Protein AF-A0AAV1VTC0-F1 (afdb_monomer)

Foldseek 3Di:
DDDDDDDDDDPDDVVVVVVVVVVVVVVVVVVPPPDDDDDDDDPPVVVVVVVVVVVVVVVVVVVVVVVVVVVLVVVCVVPVVVSVVVVVVVVLVVVVVVVVVVDDPPVVVVVVVVSVVVVVCPDPPCVVVVVVVVVVVVVVVVVVVVVVVVVVVCVVVVVVLVVLVVVLVVLLVQLVVLLVVLLVVLVVLLVVVVVDPDDDDPPPDPPVPPPSNSVRLVSLLPCLVVLVVSLVSNLPDDQDDPRNDSQALSVLSSVLSVLSNVLSVLSVVSVVLSVVLVDDDPPCNVVSSVVSVVVNVVSVVVSVVSVVVSVVSVVVNCVRVVPDDPVNVVVVD

pLDDT: mean 71.1, std 17.37, range [34.03, 95.38]

Radius of gyration: 50.88 Å; Cα contacts (8 Å, |Δi|>4): 138; chains: 1; bounding box: 92×91×154 Å

Secondary structure (DSSP, 8-state):
------------SHHHHHHHHHHHHHHHHHTTS---------HHHHHHHHHHHHHHHHHHHHHHHHHHHHHHHHHHHH-HHHHHHHHHHHHHHHHHHHHHHS--HHHHHHHHHHHHHHHHHT-TTHHHHHHHHHHHHHHHHHHHHHHHHHHHHHHHHHHHHHHHHHHHHHHHHHHHHHHHHHHHHHHHHHHHHHH--------S---TTS-HHHHHHHHHHHTHHHHHHHHHHHTTPPS-TT--SS--THHHHHHHHHHHHHHHHHHHHHHHHHHHHTS--TTSHHHHHHHHHHHHHHHHHHHHHHHHHHHHHHHHHHHHHTPPPGGGGTTT-

Solvent-accessible surface area (backbone atoms only — not comparable to full-atom values): 19318 Å² total; per-residue (Å²): 133,91,89,82,85,90,78,90,80,76,95,79,60,74,74,54,64,58,51,52,72,44,54,60,62,51,62,70,52,65,82,69,79,83,81,89,78,90,82,90,80,67,81,68,63,57,53,54,56,50,51,48,54,48,48,53,50,49,52,53,49,51,53,52,49,50,52,49,50,51,53,49,52,56,49,33,71,76,43,46,69,59,48,53,48,53,51,49,53,51,50,53,52,50,51,54,54,52,53,68,67,63,81,51,79,81,58,52,74,54,49,57,57,57,50,48,53,52,52,60,64,66,36,86,78,52,45,67,58,48,52,58,50,48,55,49,52,52,48,52,50,53,51,50,52,49,53,50,53,52,51,54,48,52,56,60,48,47,61,57,50,62,47,47,58,52,48,52,51,52,50,54,55,51,28,52,52,18,32,49,56,19,42,52,50,42,52,54,49,46,53,52,61,74,72,50,98,69,88,77,95,75,79,89,74,89,64,76,82,74,44,69,50,52,50,17,24,46,51,39,62,66,38,58,68,59,53,53,53,47,41,64,55,58,70,72,56,76,67,48,87,91,50,80,48,90,77,67,50,60,70,36,55,54,49,29,48,51,36,45,32,63,37,24,55,41,46,53,50,47,47,50,51,52,63,55,70,71,57,88,60,98,82,51,51,73,68,47,51,55,48,46,51,53,50,50,52,48,47,49,55,52,35,53,58,41,46,55,56,26,51,50,38,43,48,58,32,37,62,67,60,62,62,79,58,74,69,74,58,59,78,76,110

Nearest PDB structures (foldseek):
  8hiw-assembly1_A  TM=4.711E-01  e=8.555E-14  Arabidopsis thaliana
  7jh6-assembly4_D  TM=4.388E-01  e=8.577E-01  synthetic construct

Organism: Lupinus luteus (NCBI:txid3873)

Structure (mmCIF, N/CA/C/O backbone):
data_AF-A0AAV1VTC0-F1
#
_entry.id   AF-A0AAV1VTC0-F1
#
loop_
_atom_site.group_PDB
_atom_site.id
_atom_site.type_symbol
_atom_site.label_atom_id
_atom_site.label_alt_id
_atom_site.label_comp_id
_atom_site.label_asym_id
_atom_site.label_entity_id
_atom_site.label_seq_id
_atom_site.pdbx_PDB_ins_code
_atom_site.Cartn_x
_atom_site.Cartn_y
_atom_site.Cartn_z
_atom_site.occupancy
_atom_site.B_iso_or_equiv
_atom_site.auth_seq_id
_atom_site.auth_comp_id
_atom_site.auth_asym_id
_atom_site.auth_atom_id
_atom_site.pdbx_PDB_model_num
ATOM 1 N N . MET A 1 1 ? -28.439 -4.426 109.810 1.00 39.16 1 MET A N 1
ATOM 2 C CA . MET A 1 1 ? -28.186 -3.051 109.304 1.00 39.16 1 MET A CA 1
ATOM 3 C C . MET A 1 1 ? -29.029 -2.893 108.032 1.00 39.16 1 MET A C 1
ATOM 5 O O . MET A 1 1 ? -29.136 -3.880 107.325 1.00 39.16 1 MET A O 1
ATOM 9 N N . ALA A 1 2 ? -29.854 -1.853 107.814 1.00 35.41 2 ALA A N 1
ATOM 10 C CA . ALA A 1 2 ? -29.544 -0.409 107.683 1.00 35.41 2 ALA A CA 1
ATOM 11 C C . ALA A 1 2 ? -28.631 -0.141 106.463 1.00 35.41 2 ALA A C 1
ATOM 13 O O . ALA A 1 2 ? -27.639 -0.848 106.349 1.00 35.41 2 ALA A O 1
ATOM 14 N N . LYS A 1 3 ? -28.839 0.827 105.544 1.00 37.34 3 LYS A N 1
ATOM 15 C CA . LYS A 1 3 ? -29.747 2.008 105.355 1.00 37.34 3 LYS A CA 1
ATOM 16 C C . LYS A 1 3 ? -29.692 2.393 103.834 1.00 37.34 3 LYS A C 1
ATOM 18 O O . LYS A 1 3 ? -28.791 1.887 103.179 1.00 37.34 3 LYS A O 1
ATOM 23 N N . ARG A 1 4 ? -30.484 3.257 103.159 1.00 34.03 4 ARG A N 1
ATOM 24 C CA . ARG A 1 4 ? -31.669 4.144 103.377 1.00 34.03 4 ARG A CA 1
ATOM 25 C C . ARG A 1 4 ? -32.255 4.432 101.952 1.00 34.03 4 ARG A C 1
ATOM 27 O O . ARG A 1 4 ? -31.468 4.823 101.106 1.00 34.03 4 ARG A O 1
ATOM 34 N N . VAL A 1 5 ? -33.475 4.005 101.574 1.00 36.88 5 VAL A N 1
ATOM 35 C CA . VAL A 1 5 ? -34.779 4.745 101.550 1.00 36.88 5 VAL A CA 1
ATOM 36 C C . VAL A 1 5 ? -34.898 5.904 100.521 1.00 36.88 5 VAL A C 1
ATOM 38 O O . VAL A 1 5 ? -34.005 6.737 100.458 1.00 36.88 5 VAL A O 1
ATOM 41 N N . GLU A 1 6 ? -36.068 5.987 99.846 1.00 37.34 6 GLU A N 1
ATOM 42 C CA . GLU A 1 6 ? -36.628 7.130 99.061 1.00 37.34 6 GLU A CA 1
ATOM 43 C C . GLU A 1 6 ? -35.961 7.512 97.708 1.00 37.34 6 GLU A C 1
ATOM 45 O O . GLU A 1 6 ? -34.823 7.145 97.450 1.00 37.34 6 GLU A O 1
ATOM 50 N N . SER A 1 7 ? -36.620 8.193 96.745 1.00 34.12 7 SER A N 1
ATOM 51 C CA . SER A 1 7 ? -37.979 8.795 96.683 1.00 34.12 7 SER A CA 1
ATOM 52 C C . SER A 1 7 ? -38.612 8.694 95.273 1.00 34.12 7 SER A C 1
ATOM 54 O O . SER A 1 7 ? -37.910 8.716 94.2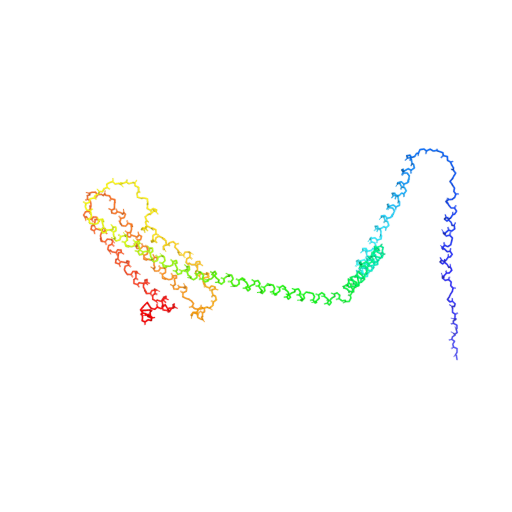62 1.00 34.12 7 SER A O 1
ATOM 56 N N . PHE A 1 8 ? -39.950 8.664 95.185 1.00 42.44 8 PHE A N 1
ATOM 57 C CA . PHE A 1 8 ? -40.723 8.654 93.930 1.00 42.44 8 PHE A CA 1
ATOM 58 C C . PHE A 1 8 ? -40.979 10.094 93.411 1.00 42.44 8 PHE A C 1
ATOM 60 O O . PHE A 1 8 ? -42.022 10.708 93.652 1.00 42.44 8 PHE A O 1
ATOM 67 N N . GLY A 1 9 ? -39.985 10.668 92.726 1.00 35.28 9 GLY A N 1
ATOM 68 C CA . GLY A 1 9 ? -39.884 12.106 92.416 1.00 35.28 9 GLY A CA 1
ATOM 69 C C . GLY A 1 9 ? -40.683 12.647 91.216 1.00 35.28 9 GLY A C 1
ATOM 70 O O . GLY A 1 9 ? -40.085 13.075 90.236 1.00 35.28 9 GLY A O 1
ATOM 71 N N . ARG A 1 10 ? -42.022 12.680 91.316 1.00 39.75 10 ARG A N 1
ATOM 72 C CA . ARG A 1 10 ? -42.968 13.593 90.612 1.00 39.75 10 ARG A CA 1
ATOM 73 C C . ARG A 1 10 ? -42.465 14.273 89.308 1.00 39.75 10 ARG A C 1
ATOM 75 O O . ARG A 1 10 ? -42.057 15.434 89.318 1.00 39.75 10 ARG A O 1
ATOM 82 N N . VAL A 1 11 ? -42.628 13.614 88.154 1.00 44.19 11 VAL A N 1
ATOM 83 C CA . VAL A 1 11 ? -42.418 14.238 86.827 1.00 44.19 11 VAL A CA 1
ATOM 84 C C . VAL A 1 11 ? -43.571 15.201 86.503 1.00 44.19 11 VAL A C 1
ATOM 86 O O . VAL A 1 11 ? -44.572 14.818 85.903 1.00 44.19 11 VAL A O 1
ATOM 89 N N . GLY A 1 12 ? -43.444 16.469 86.905 1.00 53.47 12 GLY A N 1
ATOM 90 C CA . GLY A 1 12 ? -44.455 17.496 86.636 1.00 53.47 12 GLY A CA 1
ATOM 91 C C . GLY A 1 12 ? -43.984 18.918 86.942 1.00 53.47 12 GLY A C 1
ATOM 92 O O . GLY A 1 12 ? -44.063 19.357 88.082 1.00 53.47 12 GLY A O 1
ATOM 93 N N . SER A 1 13 ? -43.508 19.636 85.916 1.00 52.38 13 SER A N 1
ATOM 94 C CA . SER A 1 13 ? -43.253 21.092 85.965 1.00 52.38 13 SER A CA 1
ATOM 95 C C . SER A 1 13 ? -43.046 21.692 84.561 1.00 52.38 13 SER A C 1
ATOM 97 O O . SER A 1 13 ? -43.741 22.628 84.166 1.00 52.38 13 SER A O 1
ATOM 99 N N . LEU A 1 14 ? -42.156 21.098 83.751 1.00 49.16 14 LEU A N 1
ATOM 100 C CA . LEU A 1 14 ? -41.642 21.711 82.512 1.00 49.16 14 LEU A CA 1
ATOM 101 C C . LEU A 1 14 ? -42.710 22.151 81.489 1.00 49.16 14 LEU A C 1
ATOM 103 O O . LEU A 1 14 ? -42.505 23.147 80.801 1.00 49.16 14 LEU A O 1
ATOM 107 N N . ARG A 1 15 ? -43.863 21.470 81.392 1.00 53.78 15 ARG A N 1
ATOM 108 C CA . ARG A 1 15 ? -44.930 21.858 80.445 1.00 53.78 15 ARG A CA 1
ATOM 109 C C . ARG A 1 15 ? -45.647 23.171 80.794 1.00 53.78 15 ARG A C 1
ATOM 111 O O . ARG A 1 15 ? -46.140 23.811 79.872 1.00 53.78 15 ARG A O 1
ATOM 118 N N . GLN A 1 16 ? -45.699 23.592 82.062 1.00 52.25 16 GLN A N 1
ATOM 119 C CA . GLN A 1 16 ? -46.344 24.864 82.431 1.00 52.25 16 GLN A CA 1
ATOM 120 C C . GLN A 1 16 ? -45.464 26.064 82.054 1.00 52.25 16 GLN A C 1
ATOM 122 O O . GLN A 1 16 ? -45.925 26.957 81.346 1.00 52.25 16 GLN A O 1
ATOM 127 N N . SER A 1 17 ? -44.170 26.011 82.396 1.00 49.59 17 SER A N 1
ATOM 128 C CA . SER A 1 17 ? -43.179 27.063 82.106 1.00 49.59 17 SER A CA 1
ATOM 129 C C . SER A 1 17 ? -43.160 27.523 80.635 1.00 49.59 17 SER A C 1
ATOM 131 O O . SER A 1 17 ? -43.056 28.719 80.354 1.00 49.59 17 SER A O 1
ATOM 133 N N . PHE A 1 18 ? -43.296 26.589 79.686 1.00 54.00 18 PHE A N 1
ATOM 134 C CA . PHE A 1 18 ? -43.320 26.909 78.253 1.00 54.00 18 PHE A CA 1
ATOM 135 C C . PHE A 1 18 ? -44.669 27.444 77.746 1.00 54.00 18 PHE A C 1
ATOM 137 O O . PHE A 1 18 ? -44.679 28.239 76.808 1.00 54.00 18 PHE A O 1
ATOM 144 N N . LEU A 1 19 ? -45.794 27.052 78.355 1.00 55.22 19 LEU A N 1
ATOM 145 C CA . LEU A 1 19 ? -47.126 27.556 77.990 1.00 55.22 19 LEU A CA 1
ATOM 146 C C . LEU A 1 19 ? -47.341 28.998 78.472 1.00 55.22 19 LEU A C 1
ATOM 148 O O . LEU A 1 19 ? -47.862 29.833 77.732 1.00 55.22 19 LEU A O 1
ATOM 152 N N . GLU A 1 20 ? 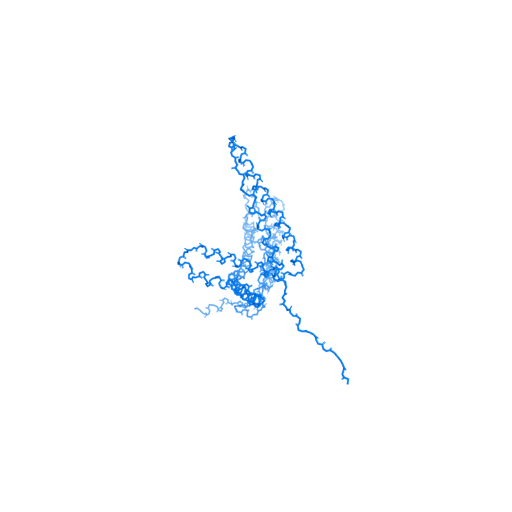-46.875 29.306 79.680 1.00 50.81 20 GLU A N 1
ATOM 153 C CA . GLU A 1 20 ? -47.011 30.621 80.314 1.00 50.81 20 GLU A CA 1
ATOM 154 C C . GLU A 1 20 ? -46.208 31.694 79.551 1.00 50.81 20 GLU A C 1
ATOM 156 O O . GLU A 1 20 ? -46.778 32.667 79.053 1.00 50.81 20 GLU A O 1
ATOM 161 N N . LYS A 1 21 ? -44.923 31.415 79.263 1.00 48.84 21 LYS A N 1
ATOM 162 C CA . LYS A 1 21 ? -44.061 32.230 78.374 1.00 48.84 21 LYS A CA 1
ATOM 163 C C . LYS A 1 21 ? -44.514 32.284 76.907 1.00 48.84 21 LYS A C 1
ATOM 165 O O . LYS A 1 21 ? -43.917 33.021 76.110 1.00 48.84 21 LYS A O 1
ATOM 170 N N . GLY A 1 22 ? -45.512 31.492 76.522 1.00 50.28 22 GLY A N 1
ATOM 171 C CA . GLY A 1 22 ? -46.251 31.658 75.274 1.00 50.28 22 GLY A CA 1
ATOM 172 C C . GLY A 1 22 ? -47.338 32.721 75.429 1.00 50.28 22 GLY A C 1
ATOM 173 O O . GLY A 1 22 ? -47.301 33.745 74.748 1.00 50.28 22 GLY A O 1
ATOM 174 N N . LYS A 1 23 ? -48.271 32.496 76.361 1.00 47.28 23 LYS A N 1
ATOM 175 C CA . LYS A 1 23 ? -49.490 33.300 76.552 1.00 47.28 23 LYS A CA 1
ATOM 176 C C . LYS A 1 23 ? -49.214 34.790 76.791 1.00 47.28 23 LYS A C 1
ATOM 178 O O . LYS A 1 23 ? -49.862 35.627 76.166 1.00 47.28 23 LYS A O 1
ATOM 183 N N . GLU A 1 24 ? -48.212 35.131 77.604 1.00 48.81 24 GLU A N 1
ATOM 184 C CA . GLU A 1 24 ? -47.827 36.532 77.863 1.00 48.81 24 GLU A CA 1
ATOM 185 C C . GLU A 1 24 ? -47.408 37.296 76.594 1.00 48.81 24 GLU A C 1
ATOM 187 O O . GLU A 1 24 ? -47.663 38.494 76.467 1.00 48.81 24 GLU A O 1
ATOM 192 N N . ARG A 1 25 ? -46.785 36.611 75.624 1.00 51.59 25 ARG A N 1
ATOM 193 C CA . ARG A 1 25 ? -46.315 37.230 74.372 1.00 51.59 25 ARG A CA 1
ATOM 194 C C . ARG A 1 25 ? -47.396 37.366 73.302 1.00 51.59 25 ARG A C 1
ATOM 196 O O . ARG A 1 25 ? -47.211 38.169 72.393 1.00 51.59 25 ARG A O 1
ATOM 203 N N . PHE A 1 26 ? -48.512 36.647 73.422 1.00 44.78 26 PHE A N 1
ATOM 204 C CA . PHE A 1 26 ? -49.694 36.892 72.592 1.00 44.78 26 PHE A CA 1
ATOM 205 C C . PHE A 1 26 ? -50.490 38.095 73.113 1.00 44.78 26 PHE A C 1
ATOM 207 O O . PHE A 1 26 ? -50.684 39.052 72.368 1.00 44.78 26 PHE A O 1
ATOM 214 N N . LEU A 1 27 ? -50.822 38.124 74.410 1.00 48.88 27 LEU A N 1
ATOM 215 C CA . LEU A 1 27 ? -51.588 39.228 75.013 1.00 48.88 27 LEU A CA 1
ATOM 216 C C . LEU A 1 27 ? -50.887 40.593 74.882 1.00 48.88 27 LEU A C 1
ATOM 218 O O . LEU A 1 27 ? -51.541 41.608 74.663 1.00 48.88 27 LEU A O 1
ATOM 222 N N . LYS A 1 28 ? -49.547 40.635 74.945 1.00 42.66 28 LYS A N 1
ATOM 223 C CA . LYS A 1 28 ? -48.785 41.883 74.749 1.00 42.66 28 LYS A CA 1
ATOM 224 C C . LYS A 1 28 ? -48.702 42.350 73.284 1.00 42.66 28 LYS A C 1
ATOM 226 O O . LYS A 1 28 ? -48.210 43.447 73.037 1.00 42.66 28 LYS A O 1
ATOM 231 N N . LYS A 1 29 ? -49.157 41.545 72.317 1.00 43.16 29 LYS A N 1
ATOM 232 C CA . LYS A 1 29 ? -49.214 41.919 70.895 1.00 43.16 29 LYS A CA 1
ATOM 233 C C . LYS A 1 29 ? -50.612 42.373 70.457 1.00 43.16 29 LYS A C 1
ATOM 235 O O . LYS A 1 29 ? -50.714 43.223 69.585 1.00 43.16 29 LYS A O 1
ATOM 240 N N . GLU A 1 30 ? -51.662 41.840 71.072 1.00 39.03 30 GLU A N 1
ATOM 241 C CA . GLU A 1 30 ? -53.059 42.143 70.726 1.00 39.03 30 GLU A CA 1
ATOM 242 C C . GLU A 1 30 ? -53.444 43.601 71.049 1.00 39.03 30 GLU A C 1
ATOM 244 O O . GLU A 1 30 ? -54.054 44.281 70.230 1.00 39.03 30 GLU A O 1
ATOM 249 N N . ASN A 1 31 ? -52.963 44.137 72.176 1.00 35.72 31 ASN A N 1
ATOM 250 C CA . ASN A 1 31 ? -53.209 45.521 72.613 1.00 35.72 31 ASN A CA 1
ATOM 251 C C . ASN A 1 31 ? -52.438 46.613 71.828 1.00 35.72 31 ASN A C 1
ATOM 253 O O . ASN A 1 31 ? -52.394 47.755 72.283 1.00 35.72 31 ASN A O 1
ATOM 257 N N . ALA A 1 32 ? -51.781 46.292 70.706 1.00 42.56 32 ALA A N 1
ATOM 258 C CA . ALA A 1 32 ? -50.910 47.229 69.982 1.00 42.56 32 ALA A CA 1
ATOM 259 C C . ALA A 1 32 ? -51.496 47.786 68.667 1.00 42.56 32 ALA A C 1
ATOM 261 O O . ALA A 1 32 ? -51.043 48.837 68.223 1.00 42.56 32 ALA A O 1
ATOM 262 N N . ASP A 1 33 ? -52.486 47.117 68.061 1.00 41.94 33 ASP A N 1
ATOM 263 C CA . ASP A 1 33 ? -52.972 47.426 66.700 1.00 41.94 33 ASP A CA 1
ATOM 264 C C . ASP A 1 33 ? -54.348 48.144 66.656 1.00 41.94 33 ASP A C 1
ATOM 266 O O . ASP A 1 33 ? -54.895 48.361 65.576 1.00 41.94 33 ASP A O 1
ATOM 270 N N . PHE A 1 34 ? -54.922 48.560 67.797 1.00 38.19 34 PHE A N 1
ATOM 271 C CA . PHE A 1 34 ? -56.196 49.306 67.842 1.00 38.19 34 PHE A CA 1
ATOM 272 C C . PHE A 1 34 ? -55.990 50.785 68.212 1.00 38.19 34 PHE A C 1
ATOM 274 O O . PHE A 1 34 ? -56.143 51.188 69.364 1.00 38.19 34 PHE A O 1
ATOM 281 N N . GLY A 1 35 ? -55.616 51.604 67.223 1.00 37.53 35 GLY A N 1
ATOM 282 C CA . GLY A 1 35 ? -55.258 53.011 67.449 1.00 37.53 35 GLY A CA 1
ATOM 283 C C . GLY A 1 35 ? -55.148 53.854 66.178 1.00 37.53 35 GLY A C 1
ATOM 284 O O . GLY A 1 35 ? -54.173 54.582 66.018 1.00 37.53 35 GLY A O 1
ATOM 285 N N . LEU A 1 36 ? -56.117 53.743 65.264 1.00 38.59 36 LEU A N 1
ATOM 286 C CA . LEU A 1 36 ? -56.096 54.426 63.965 1.00 38.59 36 LEU A CA 1
ATOM 287 C C . LEU A 1 36 ? -57.263 55.426 63.857 1.00 38.59 36 LEU A C 1
ATOM 289 O O . LEU A 1 36 ? -58.330 55.105 63.344 1.00 38.59 36 LEU A O 1
ATOM 293 N N . ASN A 1 37 ? -57.046 56.637 64.378 1.00 34.22 37 ASN A N 1
ATOM 294 C CA . ASN A 1 37 ? -57.955 57.775 64.217 1.00 34.22 37 ASN A CA 1
ATOM 295 C C . ASN A 1 37 ? -57.445 58.717 63.112 1.00 34.22 37 ASN A C 1
ATOM 297 O O . ASN A 1 37 ? -56.256 59.012 63.038 1.00 34.22 37 ASN A O 1
ATOM 301 N N . ASN A 1 38 ? -58.391 59.175 62.294 1.00 39.53 38 ASN A N 1
ATOM 302 C CA . ASN A 1 38 ? -58.289 60.064 61.128 1.00 39.53 38 ASN A CA 1
ATOM 303 C C . ASN A 1 38 ? -57.252 61.206 61.201 1.00 39.53 38 ASN A C 1
ATOM 305 O O . ASN A 1 38 ? -57.152 61.879 62.225 1.00 39.53 38 ASN A O 1
ATOM 309 N N . VAL A 1 39 ? -56.653 61.541 60.049 1.00 36.16 39 VAL A N 1
ATOM 310 C CA . VAL A 1 39 ? -56.897 62.802 59.301 1.00 36.16 39 VAL A CA 1
ATOM 311 C C . VAL A 1 39 ? -56.267 62.703 57.893 1.00 36.16 39 VAL A C 1
ATOM 313 O O . VAL A 1 39 ? -55.394 61.871 57.655 1.00 36.16 39 VAL A O 1
ATOM 316 N N . ASP A 1 40 ? -56.783 63.487 56.947 1.00 43.41 40 ASP A N 1
ATOM 317 C CA . ASP A 1 40 ? -56.506 63.460 55.504 1.00 43.41 40 ASP A CA 1
ATOM 318 C C . ASP A 1 40 ? -55.066 63.840 55.087 1.00 43.41 40 ASP A C 1
ATOM 320 O O . ASP A 1 40 ? -54.439 64.703 55.703 1.00 43.41 40 ASP A O 1
ATOM 324 N N . GLY A 1 41 ? -54.583 63.296 53.956 1.00 46.53 41 GLY A N 1
ATOM 325 C CA . GLY A 1 41 ? -53.419 63.848 53.237 1.00 46.53 41 GLY A CA 1
ATOM 326 C C . GLY A 1 41 ? -52.610 62.877 52.355 1.00 46.53 41 GLY A C 1
ATOM 327 O O . GLY A 1 41 ? -51.987 61.956 52.863 1.00 46.53 41 GLY A O 1
ATOM 328 N N . ASP A 1 42 ? -52.562 63.168 51.048 1.00 40.75 42 ASP A N 1
ATOM 329 C CA . ASP A 1 42 ? -51.624 62.677 50.008 1.00 40.75 42 ASP A CA 1
ATOM 330 C C . ASP A 1 42 ? -51.366 61.151 49.842 1.00 40.75 42 ASP A C 1
ATOM 332 O O . ASP A 1 42 ? -50.641 60.493 50.590 1.00 40.75 42 ASP A O 1
ATOM 336 N N . ASN A 1 43 ? -51.834 60.616 48.708 1.00 52.22 43 ASN A N 1
ATOM 337 C CA . ASN A 1 43 ? -51.668 59.216 48.294 1.00 52.22 43 ASN A CA 1
ATOM 338 C C . ASN A 1 43 ? -50.221 58.814 47.922 1.00 52.22 43 ASN A C 1
ATOM 340 O O . ASN A 1 43 ? -49.932 57.619 47.790 1.00 52.22 43 ASN A O 1
ATOM 344 N N . ASN A 1 44 ? -49.307 59.771 47.729 1.00 53.22 44 ASN A N 1
ATOM 345 C CA . ASN A 1 44 ? -47.928 59.475 47.324 1.00 53.22 44 ASN A CA 1
ATOM 346 C C . ASN A 1 44 ? -47.044 59.046 48.509 1.00 53.22 44 ASN A C 1
ATOM 348 O O . ASN A 1 44 ? -46.231 58.129 48.371 1.00 53.22 44 ASN A O 1
ATOM 352 N N . VAL A 1 45 ? -47.247 59.631 49.695 1.00 54.31 45 VAL A N 1
ATOM 353 C CA . VAL A 1 45 ? -46.468 59.311 50.909 1.00 54.31 45 VAL A CA 1
ATOM 354 C C . VAL A 1 45 ? -46.758 57.890 51.417 1.00 54.31 45 VAL A C 1
ATOM 356 O O . VAL A 1 45 ? -45.846 57.179 51.846 1.00 54.31 45 VAL A O 1
ATOM 359 N N . ALA A 1 46 ? -48.012 57.436 51.319 1.00 55.34 46 ALA A N 1
ATOM 360 C CA . ALA A 1 46 ? -48.434 56.114 51.791 1.00 55.34 46 ALA A CA 1
ATOM 361 C C . ALA A 1 46 ? -47.809 54.943 51.004 1.00 55.34 46 ALA A C 1
ATOM 363 O O . ALA A 1 46 ? -47.540 53.886 51.574 1.00 55.34 46 ALA A O 1
ATOM 364 N N . ASN A 1 47 ? -47.539 55.121 49.706 1.00 55.03 47 ASN A N 1
ATOM 365 C CA . ASN A 1 47 ? -46.889 54.086 48.897 1.00 55.03 47 ASN A CA 1
ATOM 366 C C . ASN A 1 47 ? -45.405 53.926 49.252 1.00 55.03 47 ASN A C 1
ATOM 368 O O . ASN A 1 47 ? -44.910 52.800 49.307 1.00 55.03 47 ASN A O 1
ATOM 372 N N . LEU A 1 48 ? -44.709 55.028 49.553 1.00 56.78 48 LEU A N 1
ATOM 373 C CA . LEU A 1 48 ? -43.306 54.987 49.965 1.00 56.78 48 LEU A CA 1
ATOM 374 C C . LEU A 1 48 ? -43.142 54.236 51.296 1.00 56.78 48 LEU A C 1
ATOM 376 O O . LEU A 1 48 ? -42.319 53.329 51.386 1.00 56.78 48 LEU A O 1
ATOM 380 N N . SER A 1 49 ? -43.986 54.521 52.294 1.00 64.38 49 SER A N 1
ATOM 381 C CA . SER A 1 49 ? -43.913 53.853 53.601 1.00 64.38 49 SER A CA 1
ATOM 382 C C . SER A 1 49 ? -44.296 52.366 53.554 1.00 64.38 49 SER A C 1
ATOM 384 O O . SER A 1 49 ? -43.698 51.560 54.271 1.00 64.38 49 SER A O 1
ATOM 386 N N . LEU A 1 50 ? -45.228 51.960 52.679 1.00 60.91 50 LEU A N 1
ATOM 387 C CA . LEU A 1 50 ? -45.535 50.542 52.452 1.00 60.91 50 LEU A CA 1
ATOM 388 C C . LEU A 1 50 ? -44.392 49.807 51.740 1.00 60.91 50 LEU A C 1
ATOM 390 O O . LEU A 1 50 ? -44.060 48.681 52.123 1.00 60.91 50 LEU A O 1
ATOM 394 N N . LEU A 1 51 ? -43.763 50.434 50.740 1.00 65.38 51 LEU A N 1
ATOM 395 C CA . LEU A 1 51 ? -42.599 49.869 50.056 1.00 65.38 51 LEU A CA 1
ATOM 396 C C . LEU A 1 51 ? -41.379 49.786 50.980 1.00 65.38 51 LEU A C 1
ATOM 398 O O . LEU A 1 51 ? -40.704 48.760 50.963 1.00 65.38 51 LEU A O 1
ATOM 402 N N . ASP A 1 52 ? -41.146 50.766 51.854 1.00 71.44 52 ASP A N 1
ATOM 403 C CA . ASP A 1 52 ? -40.104 50.692 52.885 1.00 71.44 52 ASP A CA 1
ATOM 404 C C . ASP A 1 52 ? -40.409 49.616 53.938 1.00 71.44 52 ASP A C 1
ATOM 406 O O . ASP A 1 52 ? -39.518 48.857 54.326 1.00 71.44 52 ASP A O 1
ATOM 410 N N . ALA A 1 53 ? -41.668 49.456 54.358 1.00 72.31 53 ALA A N 1
ATOM 411 C CA . ALA A 1 53 ? -42.066 48.383 55.270 1.00 72.31 53 ALA A CA 1
ATOM 412 C C . ALA A 1 53 ? -41.888 46.984 54.644 1.00 72.31 53 ALA A C 1
ATOM 414 O O . ALA A 1 53 ? -41.470 46.044 55.331 1.00 72.31 53 ALA A O 1
ATOM 415 N N . LEU A 1 54 ? -42.169 46.830 53.346 1.00 72.44 54 LEU A N 1
ATOM 416 C CA . LEU A 1 54 ? -41.915 45.598 52.593 1.00 72.44 54 LEU A CA 1
ATOM 417 C C . LEU A 1 54 ? -40.415 45.375 52.364 1.00 72.44 54 LEU A C 1
ATOM 419 O O . LEU A 1 54 ? -39.927 44.278 52.630 1.00 72.44 54 LEU A O 1
ATOM 423 N N . SER A 1 55 ? -39.670 46.407 51.969 1.00 76.44 55 SER A N 1
ATOM 424 C CA . SER A 1 55 ? -38.211 46.394 51.814 1.00 76.44 55 SER A CA 1
ATOM 425 C C . SER A 1 55 ? -37.527 45.970 53.113 1.00 76.44 55 SER A C 1
ATOM 427 O O . SER A 1 55 ? -36.751 45.017 53.130 1.00 76.44 55 SER A O 1
ATOM 429 N N . TYR A 1 56 ? -37.907 46.563 54.246 1.00 78.00 56 TYR A N 1
ATOM 430 C CA . TYR A 1 56 ? -37.395 46.201 55.565 1.00 78.00 56 TYR A CA 1
ATOM 431 C C . TYR A 1 56 ? -37.732 44.752 55.956 1.00 78.00 56 TYR A C 1
ATOM 433 O O . TYR A 1 56 ? -36.875 44.046 56.496 1.00 78.00 56 TYR A O 1
ATOM 441 N N . ARG A 1 57 ? -38.940 44.256 55.637 1.00 75.00 57 ARG A N 1
ATOM 442 C CA . ARG A 1 57 ? -39.297 42.832 55.812 1.00 75.00 57 ARG A CA 1
ATOM 443 C C . ARG A 1 57 ? -38.441 41.916 54.929 1.00 75.00 57 ARG A C 1
ATOM 445 O O . ARG A 1 57 ? -37.947 40.908 55.430 1.00 75.00 57 ARG A O 1
ATOM 452 N N . VAL A 1 58 ? -38.220 42.271 53.662 1.00 81.88 58 VAL A N 1
ATOM 453 C CA . VAL A 1 58 ? -37.414 41.501 52.697 1.00 81.88 58 VAL A CA 1
ATOM 454 C C . VAL A 1 58 ? -35.931 41.502 53.071 1.00 81.88 58 VAL A C 1
ATOM 456 O O . VAL A 1 58 ? -35.313 40.442 53.068 1.00 81.88 58 VAL A O 1
ATOM 459 N N . VAL A 1 59 ? -35.355 42.638 53.471 1.00 83.12 59 VAL A N 1
ATOM 460 C CA . VAL A 1 59 ? -33.960 42.733 53.936 1.00 83.12 59 VAL A CA 1
ATOM 461 C C . VAL A 1 59 ? -33.770 41.959 55.242 1.00 83.12 59 VAL A C 1
ATOM 463 O O . VAL A 1 59 ? -32.813 41.193 55.358 1.00 83.12 59 VAL A O 1
ATOM 466 N N . ARG A 1 60 ? -34.703 42.067 56.201 1.00 82.38 60 ARG A N 1
ATOM 467 C CA . ARG A 1 60 ? -34.692 41.247 57.425 1.00 82.38 60 ARG A CA 1
ATOM 468 C C . ARG A 1 60 ? -34.752 39.751 57.094 1.00 82.38 60 ARG A C 1
ATOM 470 O O . ARG A 1 60 ? -33.983 38.980 57.664 1.00 82.38 60 ARG A O 1
ATOM 477 N N . PHE A 1 61 ? -35.621 39.346 56.164 1.00 83.12 61 PHE A N 1
ATOM 478 C CA . PHE A 1 61 ? -35.730 37.956 55.718 1.00 83.12 61 PHE A CA 1
ATOM 479 C C . PHE A 1 61 ? -34.454 37.475 55.017 1.00 83.12 61 PHE A C 1
ATOM 481 O O . PHE A 1 61 ? -33.931 36.426 55.376 1.00 83.12 61 PHE A O 1
ATOM 488 N N . ARG A 1 62 ? -33.895 38.261 54.087 1.00 79.81 62 ARG A N 1
ATOM 489 C CA . ARG A 1 62 ? -32.637 37.963 53.384 1.00 79.81 62 ARG A CA 1
ATOM 490 C C . ARG A 1 62 ? -31.477 37.778 54.359 1.00 79.81 62 ARG A C 1
ATOM 492 O O . ARG A 1 62 ? -30.724 36.822 54.224 1.00 79.81 62 ARG A O 1
ATOM 499 N N . ASN A 1 63 ? -31.346 38.661 55.347 1.00 86.50 63 ASN A N 1
ATOM 500 C CA . ASN A 1 63 ? -30.268 38.584 56.329 1.00 86.50 63 ASN A CA 1
ATOM 501 C C . ASN A 1 63 ? -30.432 37.348 57.243 1.00 86.50 63 ASN A C 1
ATOM 503 O O . ASN A 1 63 ? -29.455 36.649 57.497 1.00 86.50 63 ASN A O 1
ATOM 507 N N . GLY A 1 64 ? -31.661 37.012 57.660 1.00 87.12 64 GLY A N 1
ATOM 508 C CA . GLY A 1 64 ? -31.943 35.768 58.393 1.00 87.12 64 GLY A CA 1
ATOM 509 C C . GLY A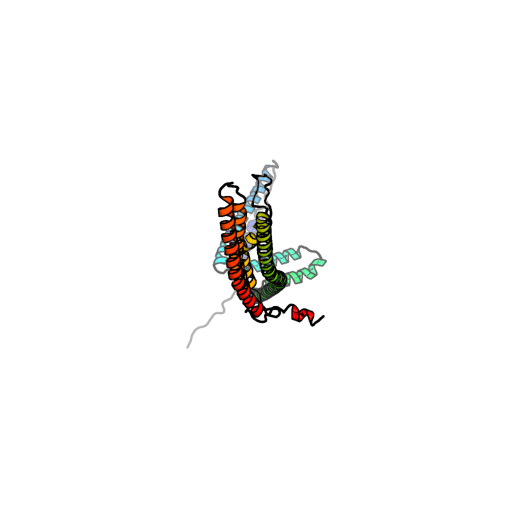 1 64 ? -31.723 34.500 57.556 1.00 87.12 64 GLY A C 1
ATOM 510 O O . GLY A 1 64 ? -31.202 33.506 58.059 1.00 87.12 64 GLY A O 1
ATOM 511 N N . LEU A 1 65 ? -32.047 34.542 56.260 1.00 80.81 65 LEU A N 1
ATOM 512 C CA . LEU A 1 65 ? -31.759 33.467 55.308 1.00 80.81 65 LEU A CA 1
ATOM 513 C C . LEU A 1 65 ? -30.245 33.286 55.127 1.00 80.81 65 LEU A C 1
ATOM 515 O O . LEU A 1 65 ? -29.767 32.159 55.121 1.00 80.81 65 LEU A O 1
ATOM 519 N N . GLN A 1 66 ? -29.483 34.378 55.038 1.00 82.69 66 GLN A N 1
ATOM 520 C CA . GLN A 1 66 ? -28.022 34.363 54.945 1.00 82.69 66 GLN A CA 1
ATOM 521 C C . GLN A 1 66 ? -27.371 33.782 56.213 1.00 82.69 66 GLN A C 1
ATOM 523 O O . GLN A 1 66 ? -26.455 32.968 56.110 1.00 82.69 66 GLN A O 1
ATOM 528 N N . GLU A 1 67 ? -27.873 34.129 57.402 1.00 88.06 67 GLU A N 1
ATOM 529 C CA . GLU A 1 67 ? -27.435 33.527 58.669 1.00 88.06 67 GLU A CA 1
ATOM 530 C C . GLU A 1 67 ? -27.746 32.018 58.717 1.00 88.06 67 GLU A C 1
ATOM 532 O O . GLU A 1 67 ? -26.894 31.213 59.100 1.00 88.06 67 GLU A O 1
ATOM 537 N N . PHE A 1 68 ? -28.943 31.617 58.276 1.00 83.00 68 PHE A N 1
ATOM 538 C CA . PHE A 1 68 ? -29.352 30.213 58.217 1.00 83.00 68 PHE A CA 1
ATOM 539 C C . PHE A 1 68 ? -28.535 29.408 57.196 1.00 83.00 68 PHE A C 1
ATOM 541 O O . PHE A 1 68 ? -28.087 28.310 57.511 1.00 83.00 68 PHE A O 1
ATOM 548 N N . VAL A 1 69 ? -28.264 29.963 56.010 1.00 80.25 69 VAL A N 1
ATOM 549 C CA . VAL A 1 69 ? -27.401 29.352 54.983 1.00 80.25 69 VAL A CA 1
ATOM 550 C C . VAL A 1 69 ? -25.958 29.223 55.475 1.00 80.25 69 VAL A C 1
ATOM 552 O O . VAL A 1 69 ? -25.352 28.176 55.267 1.00 80.25 69 VAL A O 1
ATOM 555 N N . SER A 1 70 ? -25.426 30.221 56.189 1.00 80.06 70 SER A N 1
ATOM 556 C CA . SER A 1 70 ? -24.101 30.135 56.821 1.00 80.06 70 SER A CA 1
ATOM 557 C C . SER A 1 70 ? -24.036 28.977 57.829 1.00 80.06 70 SER A C 1
ATOM 559 O O . SER A 1 70 ? -23.166 28.110 57.739 1.00 80.06 70 SER A O 1
ATOM 561 N N . LYS A 1 71 ? -25.036 28.872 58.715 1.00 77.81 71 LYS A N 1
ATOM 562 C CA . LYS A 1 71 ? -25.152 27.774 59.692 1.00 77.81 71 LYS A CA 1
ATOM 563 C C . LYS A 1 71 ? -25.368 26.405 59.033 1.00 77.81 71 LYS A C 1
ATOM 565 O O . LYS A 1 71 ? -24.824 25.413 59.512 1.00 77.81 71 LYS A O 1
ATOM 570 N N . LEU A 1 72 ? -26.116 26.325 57.928 1.00 71.31 72 LEU A N 1
ATOM 571 C CA . LEU A 1 72 ? -26.259 25.097 57.132 1.00 71.31 72 LEU A CA 1
ATOM 572 C C . LEU A 1 72 ? -24.955 24.692 56.439 1.00 71.31 72 LEU A C 1
ATOM 574 O O . LEU A 1 72 ? -24.669 23.501 56.360 1.00 71.31 72 LEU A O 1
ATOM 578 N N . TYR A 1 73 ? -24.168 25.650 55.948 1.00 73.88 73 TYR A N 1
ATOM 579 C CA . TYR A 1 73 ? -22.866 25.395 55.332 1.00 73.88 73 TYR A CA 1
ATOM 580 C C . TYR A 1 73 ? -21.859 24.865 56.364 1.00 73.88 73 TYR A C 1
ATOM 582 O O . TYR A 1 73 ? -21.177 23.870 56.116 1.00 73.88 73 TYR A O 1
ATOM 590 N N . GLU A 1 74 ? -21.837 25.454 57.560 1.00 77.00 74 GLU A N 1
ATOM 591 C CA . GLU A 1 74 ? -21.004 25.008 58.680 1.00 77.00 74 GLU A CA 1
ATOM 592 C C . GLU A 1 74 ? -21.427 23.617 59.201 1.00 77.00 74 GLU A C 1
ATOM 594 O O . GLU A 1 74 ? -20.593 22.720 59.334 1.00 77.00 74 GLU A O 1
ATOM 599 N N . MET A 1 75 ? -22.733 23.366 59.375 1.00 67.00 75 MET A N 1
ATOM 600 C CA . MET A 1 75 ? -23.255 22.021 59.671 1.00 67.00 75 MET A CA 1
ATOM 601 C C . MET A 1 75 ? -22.972 21.014 58.544 1.00 67.00 75 MET A C 1
ATOM 603 O O . MET A 1 75 ? -22.659 19.855 58.818 1.00 67.00 75 MET A O 1
ATOM 607 N N . GLY A 1 76 ? -23.041 21.446 57.283 1.00 68.06 76 GLY A N 1
ATOM 608 C CA . GLY A 1 76 ? -22.765 20.622 56.105 1.00 68.06 76 GLY A CA 1
ATOM 609 C C . GLY A 1 76 ? -21.300 20.205 55.995 1.00 68.06 76 GLY A C 1
ATOM 610 O O . GLY A 1 76 ? -21.018 19.112 55.513 1.00 68.06 76 GLY A O 1
ATOM 611 N N . ARG A 1 77 ? -20.373 21.028 56.500 1.00 69.06 77 ARG A N 1
ATOM 612 C CA . ARG A 1 77 ? -18.952 20.678 56.623 1.00 69.06 77 ARG A CA 1
ATOM 613 C C . ARG A 1 77 ? -18.705 19.632 57.713 1.00 69.06 77 ARG A C 1
ATOM 615 O O . ARG A 1 77 ? -17.856 18.766 57.528 1.00 69.06 77 ARG A O 1
ATOM 622 N N . ASN A 1 78 ? -19.449 19.705 58.817 1.00 72.12 78 ASN A N 1
ATOM 623 C CA . ASN A 1 78 ? -19.263 18.829 59.975 1.00 72.12 78 ASN A CA 1
ATOM 624 C C . ASN A 1 78 ? -19.932 17.452 59.815 1.00 72.12 78 ASN A C 1
ATOM 626 O O . ASN A 1 78 ? -19.379 16.456 60.274 1.00 72.12 78 ASN A O 1
ATOM 630 N N . ASP A 1 79 ? -21.105 17.368 59.174 1.00 65.50 79 ASP A N 1
ATOM 631 C CA . ASP A 1 79 ? -21.820 16.095 58.986 1.00 65.50 79 ASP A CA 1
ATOM 632 C C . ASP A 1 79 ? -22.668 16.079 57.687 1.00 65.50 79 ASP A C 1
ATOM 634 O O . ASP A 1 79 ? -23.908 16.125 57.721 1.00 65.50 79 ASP A O 1
ATOM 638 N N . PRO A 1 80 ? -22.022 16.031 56.500 1.00 66.69 80 PRO A N 1
ATOM 639 C CA . PRO A 1 80 ? -22.672 16.285 55.207 1.00 66.69 80 PRO A CA 1
ATOM 640 C C . PRO A 1 80 ? -23.841 15.344 54.902 1.00 66.69 80 PRO A C 1
ATOM 642 O O . PRO A 1 80 ? -24.793 15.725 54.218 1.00 66.69 80 PRO A O 1
ATOM 645 N N . ARG A 1 81 ? -23.813 14.116 55.438 1.00 62.41 81 ARG A N 1
ATOM 646 C CA . ARG A 1 81 ? -24.847 13.100 55.188 1.00 62.41 81 ARG A CA 1
ATOM 647 C C . ARG A 1 81 ? -26.197 13.516 55.780 1.00 62.41 81 ARG A C 1
ATOM 649 O O . ARG A 1 81 ? -27.226 13.294 55.146 1.00 62.41 81 ARG A O 1
ATOM 656 N N . LYS A 1 82 ? -26.198 14.168 56.951 1.00 62.12 82 LYS A N 1
ATOM 657 C CA . LYS A 1 82 ? -27.418 14.652 57.621 1.00 62.12 82 LYS A CA 1
ATOM 658 C C . LYS A 1 82 ? -28.019 15.859 56.902 1.00 62.12 82 LYS A C 1
ATOM 660 O O . LYS A 1 82 ? -29.231 15.902 56.707 1.00 62.12 82 LYS A O 1
ATOM 665 N N . VAL A 1 83 ? -27.184 16.797 56.449 1.00 67.81 83 VAL A N 1
ATOM 666 C CA . VAL A 1 83 ? -27.648 17.984 55.709 1.00 67.81 83 VAL A CA 1
ATOM 667 C C . VAL A 1 83 ? -28.201 17.600 54.333 1.00 67.81 83 VAL A C 1
ATOM 669 O O . VAL A 1 83 ? -29.287 18.051 53.974 1.00 67.81 83 VAL A O 1
ATOM 672 N N . MET A 1 84 ? -27.543 16.694 53.597 1.00 66.19 84 MET A N 1
ATOM 673 C CA . MET A 1 84 ? -28.098 16.183 52.336 1.00 66.19 84 MET A CA 1
ATOM 674 C C . MET A 1 84 ? -29.385 15.370 52.533 1.00 66.19 84 MET A C 1
ATOM 676 O O . MET A 1 84 ? -30.276 15.453 51.691 1.00 66.19 84 MET A O 1
ATOM 680 N N . PHE A 1 85 ? -29.520 14.618 53.632 1.00 61.38 85 PHE A N 1
ATOM 681 C CA . PHE A 1 85 ? -30.765 13.914 53.958 1.00 61.38 85 PHE A CA 1
ATOM 682 C C . PHE A 1 85 ? -31.916 14.893 54.236 1.00 61.38 85 PHE A C 1
ATOM 684 O O . PHE A 1 85 ? -32.970 14.783 53.612 1.00 61.38 85 PHE A O 1
ATOM 691 N N . ALA A 1 86 ? -31.702 15.895 55.096 1.00 69.56 86 ALA A N 1
ATOM 692 C CA . ALA A 1 86 ? -32.703 16.921 55.394 1.00 69.56 86 ALA A CA 1
ATOM 693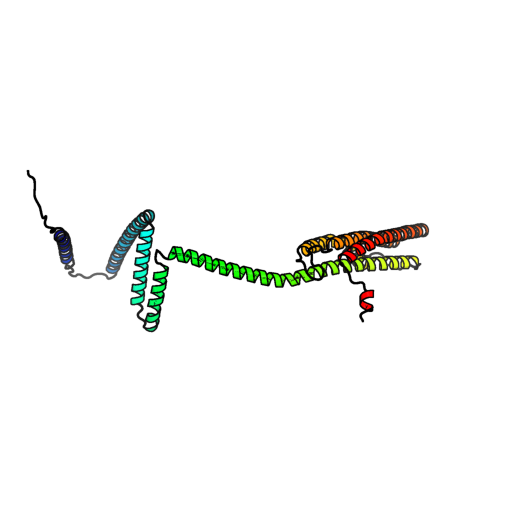 C C . ALA A 1 86 ? -33.096 17.733 54.146 1.00 69.56 86 ALA A C 1
ATOM 695 O O . ALA A 1 86 ? -34.282 17.967 53.913 1.00 69.56 86 ALA A O 1
ATOM 696 N N . GLY A 1 87 ? -32.122 18.100 53.303 1.00 73.06 87 GLY A N 1
ATOM 697 C CA . GLY A 1 87 ? -32.366 18.787 52.032 1.00 73.06 87 GLY A CA 1
ATOM 698 C C . GLY A 1 87 ? -33.182 17.947 51.044 1.00 73.06 87 GLY A C 1
ATOM 699 O O . GLY A 1 87 ? -34.158 18.444 50.485 1.00 73.06 87 GLY A O 1
ATOM 700 N N . LYS A 1 88 ? -32.846 16.659 50.873 1.00 64.94 88 LYS A N 1
ATOM 701 C CA . LYS A 1 88 ? -33.621 15.726 50.035 1.00 64.94 88 LYS A CA 1
ATOM 702 C C . LYS A 1 88 ? -35.044 15.520 50.557 1.00 64.94 88 LYS A C 1
ATOM 704 O O . LYS A 1 88 ? -35.981 15.567 49.766 1.00 64.94 88 LYS A O 1
ATOM 709 N N . ALA A 1 89 ? -35.218 15.326 51.865 1.00 69.94 89 ALA A N 1
ATOM 710 C CA . ALA A 1 89 ? -36.535 15.159 52.478 1.00 69.94 89 ALA A CA 1
ATOM 711 C C . ALA A 1 89 ? -37.403 16.419 52.308 1.00 69.94 89 ALA A C 1
ATOM 713 O O . ALA A 1 89 ? -38.559 16.318 51.901 1.00 69.94 89 ALA A O 1
ATOM 714 N N . GLY A 1 90 ? -36.829 17.607 52.534 1.00 75.50 90 GLY A N 1
ATOM 715 C CA . GLY A 1 90 ? -37.500 18.887 52.303 1.00 75.50 90 GLY A CA 1
ATOM 716 C C . GLY A 1 90 ? -37.893 19.101 50.839 1.00 75.50 90 GLY A C 1
ATOM 717 O O . GLY A 1 90 ? -39.029 19.478 50.565 1.00 75.50 90 GLY A O 1
ATOM 718 N N . LEU A 1 91 ? -36.998 18.793 49.893 1.00 71.81 91 LEU A N 1
ATOM 719 C CA . LEU A 1 91 ? -37.286 18.883 48.458 1.00 71.81 91 LEU A CA 1
ATOM 720 C C . LEU A 1 91 ? -38.371 17.884 48.023 1.00 71.81 91 LEU A C 1
ATOM 722 O O . LEU A 1 91 ? -39.270 18.252 47.273 1.00 71.81 91 LEU A O 1
ATOM 726 N N . SER A 1 92 ? -38.338 16.650 48.532 1.00 70.25 92 SER A N 1
ATOM 727 C CA . SER A 1 92 ? -39.371 15.643 48.260 1.00 70.25 92 SER A CA 1
ATOM 728 C C . SER A 1 92 ? -40.740 16.077 48.789 1.00 70.25 92 SER A C 1
ATOM 730 O O . SER A 1 92 ? -41.734 15.952 48.078 1.00 70.25 92 SER A O 1
ATOM 732 N N . LEU A 1 93 ? -40.804 16.624 50.008 1.00 70.38 93 LEU A N 1
ATOM 733 C CA . LEU A 1 93 ? -42.040 17.166 50.583 1.00 70.38 93 LEU A CA 1
ATOM 734 C C . LEU A 1 93 ? -42.544 18.390 49.807 1.00 70.38 93 LEU A C 1
ATOM 736 O O . LEU A 1 93 ? -43.747 18.515 49.594 1.00 70.38 93 LEU A O 1
ATOM 740 N N . ALA A 1 94 ? -41.646 19.260 49.335 1.00 78.25 94 ALA A N 1
ATOM 741 C CA . ALA A 1 94 ? -42.004 20.406 48.502 1.00 78.25 94 ALA A CA 1
ATOM 742 C C . ALA A 1 94 ? -42.584 19.976 47.143 1.00 78.25 94 ALA A C 1
ATOM 744 O O . ALA A 1 94 ? -43.620 20.497 46.739 1.00 78.25 94 ALA A O 1
ATOM 745 N N . ILE A 1 95 ? -41.973 18.994 46.469 1.00 71.56 95 ILE A N 1
ATOM 746 C CA . ILE A 1 95 ? -42.462 18.459 45.187 1.00 71.56 95 ILE A CA 1
ATOM 747 C C . ILE A 1 95 ? -43.814 17.754 45.367 1.00 71.56 95 ILE A C 1
ATOM 749 O O . ILE A 1 95 ? -44.727 18.003 44.586 1.00 71.56 95 ILE A O 1
ATOM 753 N N . VAL A 1 96 ? -43.984 16.935 46.413 1.00 73.12 96 VAL A N 1
ATOM 754 C CA . VAL A 1 96 ? -45.273 16.286 46.722 1.00 73.12 96 VAL A CA 1
ATOM 755 C C . VAL A 1 96 ? -46.359 17.323 47.030 1.00 73.12 96 VAL A C 1
ATOM 757 O O . VAL A 1 96 ? -47.457 17.231 46.487 1.00 73.12 96 VAL A O 1
ATOM 760 N N . SER A 1 97 ? -46.052 18.341 47.840 1.00 74.94 97 SER A N 1
ATOM 761 C CA . SER A 1 97 ? -46.976 19.442 48.149 1.00 74.94 97 SER A CA 1
ATOM 762 C C . SER A 1 97 ? -47.392 20.217 46.890 1.00 74.94 97 SER A C 1
ATOM 764 O O . SER A 1 97 ? -48.575 20.484 46.683 1.00 74.94 97 SER A O 1
ATOM 766 N N . LEU A 1 98 ? -46.436 20.506 45.998 1.00 71.88 98 LEU A N 1
ATOM 767 C CA . LEU A 1 98 ? -46.688 21.177 44.722 1.00 71.88 98 LEU A CA 1
ATOM 768 C C . LEU A 1 98 ? -47.564 20.326 43.786 1.00 71.88 98 LEU A C 1
ATOM 770 O O . LEU A 1 98 ? -48.517 20.844 43.209 1.00 71.88 98 LEU A O 1
ATOM 774 N N . PHE A 1 99 ? -47.304 19.018 43.685 1.00 67.81 99 PHE A N 1
ATOM 775 C CA . PHE A 1 99 ? -48.125 18.092 42.891 1.00 67.81 99 PHE A CA 1
ATOM 776 C C . PHE A 1 99 ? -49.559 17.949 43.418 1.00 67.81 99 PHE A C 1
ATOM 778 O O . PHE A 1 99 ? -50.482 17.822 42.622 1.00 67.81 99 PHE A O 1
ATOM 785 N N . ILE A 1 100 ? -49.775 18.022 44.736 1.00 69.00 100 ILE A N 1
ATOM 786 C CA . ILE A 1 100 ? -51.124 18.029 45.334 1.00 69.00 100 ILE A CA 1
ATOM 787 C C . ILE A 1 100 ? -51.907 19.300 44.947 1.00 69.00 100 ILE A C 1
ATOM 789 O O . ILE A 1 100 ? -53.138 19.273 44.889 1.00 69.00 100 ILE A O 1
ATOM 793 N N . PHE A 1 101 ? -51.211 20.403 44.651 1.00 66.56 101 PHE A N 1
ATOM 794 C CA . PHE A 1 101 ? -51.817 21.668 44.228 1.00 66.56 101 PHE A CA 1
ATOM 795 C C . PHE A 1 101 ? -52.160 21.705 42.724 1.00 66.56 101 PHE A C 1
ATOM 797 O O . PHE A 1 101 ? -53.116 22.371 42.328 1.00 66.56 101 PHE A O 1
ATOM 804 N N . ILE A 1 102 ? -51.420 20.969 41.883 1.00 68.69 102 ILE A N 1
ATOM 805 C CA . ILE A 1 102 ? -51.660 20.852 40.431 1.00 68.69 102 ILE A CA 1
ATOM 806 C C . ILE A 1 102 ? -52.725 19.769 40.190 1.00 68.69 102 ILE A C 1
ATOM 808 O O . ILE A 1 102 ? -52.445 18.609 39.888 1.00 68.69 102 ILE A O 1
ATOM 812 N N . LYS A 1 103 ? -53.982 20.152 40.417 1.00 56.31 103 LYS A N 1
ATOM 813 C CA . LYS A 1 103 ? -55.104 19.225 40.585 1.00 56.31 103 LYS A CA 1
ATOM 814 C C . LYS A 1 103 ? -55.771 18.840 39.255 1.00 56.31 103 LYS A C 1
ATOM 816 O O . LYS A 1 103 ? -56.831 19.361 38.922 1.00 56.31 103 LYS A O 1
ATOM 821 N N . GLU A 1 104 ? -55.172 17.898 38.527 1.00 63.91 104 GLU A N 1
ATOM 822 C CA . GLU A 1 104 ? -55.681 17.414 37.233 1.00 63.91 104 GLU A CA 1
ATOM 823 C C . GLU A 1 104 ? -55.791 15.873 37.191 1.00 63.91 104 GLU A C 1
ATOM 825 O O . GLU A 1 104 ? -54.825 15.143 37.432 1.00 63.91 104 GLU A O 1
ATOM 830 N N . GLU A 1 105 ? -56.998 15.351 36.934 1.00 60.06 105 GLU A N 1
ATOM 831 C CA . GLU A 1 105 ? -57.344 13.961 37.282 1.00 60.06 105 GLU A CA 1
ATOM 832 C C . GLU A 1 105 ? -56.578 12.892 36.489 1.00 60.06 105 GLU A C 1
ATOM 834 O O . GLU A 1 105 ? -56.216 11.857 37.053 1.00 60.06 105 GLU A O 1
ATOM 839 N N . GLN A 1 106 ? -56.299 13.123 35.202 1.00 59.00 106 GLN A N 1
ATOM 840 C CA . GLN A 1 106 ? -55.698 12.104 34.328 1.00 59.00 106 GLN A CA 1
ATOM 841 C C . GLN A 1 106 ? -54.216 11.845 34.640 1.00 59.00 106 GLN A C 1
ATOM 843 O O . GLN A 1 106 ? -53.772 10.697 34.600 1.00 59.00 106 GLN A O 1
ATOM 848 N N . LEU A 1 107 ? -53.456 12.882 35.011 1.00 57.31 107 LEU A N 1
ATOM 849 C CA . LEU A 1 107 ? -52.043 12.742 35.384 1.00 57.31 107 LEU A CA 1
ATOM 850 C C . LEU A 1 107 ? -51.873 12.054 36.748 1.00 57.31 107 LEU A C 1
ATOM 852 O O . LEU A 1 107 ? -50.962 11.240 36.919 1.00 57.31 107 LEU A O 1
ATOM 856 N N . SER A 1 108 ? -52.790 12.317 37.690 1.00 60.09 108 SER A N 1
ATOM 857 C CA . SER A 1 108 ? -52.704 11.871 39.090 1.00 60.09 108 SER A CA 1
ATOM 858 C C . SER A 1 108 ? -52.378 10.377 39.271 1.00 60.09 108 SER A C 1
ATOM 860 O O . SER A 1 108 ? -51.553 10.020 40.116 1.00 60.09 108 SER A O 1
ATOM 862 N N . LYS A 1 109 ? -52.962 9.503 38.436 1.00 66.06 109 LYS A N 1
ATOM 863 C CA . LYS A 1 109 ? -52.799 8.038 38.496 1.00 66.06 109 LYS A CA 1
ATOM 864 C C . LYS A 1 109 ? -51.355 7.584 38.274 1.00 66.06 109 LYS A C 1
ATOM 866 O O . LYS A 1 109 ? -50.899 6.656 38.940 1.00 66.06 109 LYS A O 1
ATOM 871 N N . TYR A 1 110 ? -50.639 8.235 37.359 1.00 73.44 110 TYR A N 1
ATOM 872 C CA . TYR A 1 110 ? -49.261 7.881 37.009 1.00 73.44 110 TYR A CA 1
ATOM 873 C C . TYR A 1 110 ? -48.238 8.682 37.819 1.00 73.44 110 TYR A C 1
ATOM 875 O O . TYR A 1 110 ? -47.183 8.147 38.162 1.00 73.44 110 TYR A O 1
ATOM 883 N N . SER A 1 111 ? -48.561 9.924 38.204 1.00 71.38 111 SER A N 1
ATOM 884 C CA . SER A 1 111 ? -47.686 10.767 39.028 1.00 71.38 111 SER A CA 1
ATOM 885 C C . SER A 1 111 ? -47.310 10.115 40.359 1.00 71.38 111 SER A C 1
ATOM 887 O O . SER A 1 111 ? -46.152 10.203 40.754 1.00 71.38 111 SER A O 1
ATOM 889 N N . ILE A 1 112 ? -48.228 9.403 41.026 1.00 73.75 112 ILE A N 1
ATOM 890 C CA . ILE A 1 112 ? -47.927 8.712 42.295 1.00 73.75 112 ILE A CA 1
ATOM 891 C C . ILE A 1 112 ? -46.830 7.651 42.102 1.00 73.75 112 ILE A C 1
ATOM 893 O O . ILE A 1 112 ? -45.879 7.605 42.880 1.00 73.75 112 ILE A O 1
ATOM 897 N N . TRP A 1 113 ? -46.914 6.840 41.042 1.00 71.75 113 TRP A N 1
ATOM 898 C CA . TRP A 1 113 ? -45.895 5.830 40.728 1.00 71.75 113 TRP A CA 1
ATOM 899 C C . TRP A 1 113 ? -44.569 6.452 40.278 1.00 71.75 113 TRP A C 1
ATOM 901 O O . TRP A 1 113 ? -43.514 5.990 40.706 1.00 71.75 113 TRP A O 1
ATOM 911 N N . ALA A 1 114 ? -44.603 7.516 39.470 1.00 71.31 114 ALA A N 1
ATOM 912 C CA . ALA A 1 114 ? -43.399 8.221 39.027 1.00 71.31 114 ALA A CA 1
ATOM 913 C C . ALA A 1 114 ? -42.662 8.921 40.186 1.00 71.31 114 ALA A C 1
ATOM 915 O O . ALA A 1 114 ? -41.436 8.886 40.260 1.00 71.31 114 ALA A O 1
ATOM 916 N N . ILE A 1 115 ? -43.398 9.516 41.130 1.00 71.88 115 ILE A N 1
ATOM 917 C CA . ILE A 1 115 ? -42.819 10.099 42.347 1.00 71.88 115 ILE A CA 1
ATOM 918 C C . ILE A 1 115 ? -42.258 8.986 43.243 1.00 71.88 115 ILE A C 1
ATOM 920 O O . ILE A 1 115 ? -41.145 9.123 43.748 1.00 71.88 115 ILE A O 1
ATOM 924 N N . LEU A 1 116 ? -42.970 7.864 43.401 1.00 65.44 116 LEU A N 1
ATOM 925 C CA . LEU A 1 116 ? -42.510 6.736 44.214 1.00 65.44 116 LEU A CA 1
ATOM 926 C C . LEU A 1 116 ? -41.211 6.116 43.677 1.00 65.44 116 LEU A C 1
ATOM 928 O O . LEU A 1 116 ? -40.296 5.875 44.461 1.00 65.44 116 LEU A O 1
ATOM 932 N N . THR A 1 117 ? -41.080 5.895 42.364 1.00 69.38 117 THR A N 1
ATOM 933 C CA . THR A 1 117 ? -39.835 5.354 41.788 1.00 69.38 117 THR A CA 1
ATOM 934 C C . THR A 1 117 ? -38.666 6.324 41.940 1.00 69.38 117 THR A C 1
ATOM 936 O O . THR A 1 117 ? -37.573 5.892 42.301 1.00 69.38 117 THR A O 1
ATOM 939 N N . VAL A 1 118 ? -38.886 7.632 41.765 1.00 66.31 118 VAL A N 1
ATOM 940 C CA . VAL A 1 118 ? -37.864 8.664 42.017 1.00 66.31 118 VAL A CA 1
ATOM 941 C C . VAL A 1 118 ? -37.441 8.693 43.493 1.00 66.31 118 VAL A C 1
ATOM 943 O O . VAL A 1 118 ? -36.246 8.742 43.781 1.00 66.31 118 VAL A O 1
ATOM 946 N N . VAL A 1 119 ? -38.385 8.597 44.436 1.00 66.06 119 VAL A N 1
ATOM 947 C CA . VAL A 1 119 ? -38.093 8.522 45.881 1.00 66.06 119 VAL A CA 1
ATOM 948 C C . VAL A 1 119 ? -37.284 7.265 46.225 1.00 66.06 119 VAL A C 1
ATOM 950 O O . VAL A 1 119 ? -36.258 7.374 46.895 1.00 66.06 119 VAL A O 1
ATOM 953 N N . VAL A 1 120 ? -37.681 6.094 45.713 1.00 60.22 120 VAL A N 1
ATOM 954 C CA . VAL A 1 120 ? -36.974 4.815 45.926 1.00 60.22 120 VAL A CA 1
ATOM 955 C C . VAL A 1 120 ? -35.559 4.838 45.333 1.00 60.22 120 VAL A C 1
ATOM 957 O O . VAL A 1 120 ? -34.617 4.366 45.967 1.00 60.22 120 VAL A O 1
ATOM 960 N N . VAL A 1 121 ? -35.365 5.442 44.156 1.00 62.03 121 VAL A N 1
ATOM 961 C CA . VAL A 1 121 ? -34.034 5.615 43.540 1.00 62.03 121 VAL A CA 1
ATOM 962 C C . VAL A 1 121 ? -33.144 6.582 44.337 1.00 62.03 121 VAL A C 1
ATOM 964 O O . VAL A 1 121 ? -31.918 6.452 44.308 1.00 62.03 121 VAL A O 1
ATOM 967 N N . PHE A 1 122 ? -33.722 7.522 45.093 1.00 53.75 122 PHE A N 1
ATOM 968 C CA . PHE A 1 122 ? -32.969 8.461 45.931 1.00 53.75 122 PHE A CA 1
ATOM 969 C C . PHE A 1 122 ? -32.678 7.990 47.365 1.00 53.75 122 PHE A C 1
ATOM 971 O O . PHE A 1 122 ? -31.954 8.708 48.076 1.00 53.75 122 PHE A O 1
ATOM 978 N N . GLU A 1 123 ? -33.164 6.814 47.779 1.00 56.06 123 GLU A N 1
ATOM 979 C CA . GLU A 1 123 ? -32.886 6.241 49.099 1.00 56.06 123 GLU A CA 1
ATOM 980 C C . GLU A 1 123 ? -31.392 5.969 49.341 1.00 56.06 123 GLU A C 1
ATOM 982 O O . GLU A 1 123 ? -30.629 5.525 48.479 1.00 56.06 123 GLU A O 1
ATOM 987 N N . PHE A 1 124 ? -30.976 6.207 50.586 1.00 53.12 124 PHE A N 1
ATOM 988 C CA . PHE A 1 124 ? -29.572 6.234 50.997 1.00 53.12 124 PHE A CA 1
ATOM 989 C C . PHE A 1 124 ? -28.859 4.871 50.901 1.00 53.12 124 PHE A C 1
ATOM 991 O O . PHE A 1 124 ? -27.641 4.833 50.736 1.00 53.12 124 PHE A O 1
ATOM 998 N N . SER A 1 125 ? -29.596 3.758 50.995 1.00 52.38 125 SER A N 1
ATOM 999 C CA . SER A 1 125 ? -29.021 2.404 50.983 1.00 52.38 125 SER A CA 1
ATOM 1000 C C . SER A 1 125 ? -28.751 1.877 49.567 1.00 52.38 125 SER A C 1
ATOM 1002 O O . SER A 1 125 ? -27.716 1.261 49.312 1.00 52.38 125 SER A O 1
ATOM 1004 N N . ILE A 1 126 ? -29.653 2.150 48.618 1.00 55.12 126 ILE A N 1
ATOM 1005 C CA . ILE A 1 126 ? -29.639 1.498 47.302 1.00 55.12 126 ILE A CA 1
ATOM 1006 C C . ILE A 1 126 ? -28.650 2.169 46.334 1.00 55.12 126 ILE A C 1
ATOM 1008 O O . ILE A 1 126 ? -28.085 1.490 45.476 1.00 55.12 126 ILE A O 1
ATOM 1012 N N . GLY A 1 127 ? -28.356 3.465 46.498 1.00 56.78 127 GLY A N 1
ATOM 1013 C CA . GLY A 1 127 ? -27.490 4.225 45.584 1.00 56.78 127 GLY A CA 1
ATOM 1014 C C . GLY A 1 127 ? -26.094 3.626 45.346 1.00 56.78 127 GLY A C 1
ATOM 1015 O O . GLY A 1 127 ? -25.601 3.662 44.220 1.00 56.78 127 GLY A O 1
ATOM 1016 N N . ALA A 1 128 ? -25.467 3.008 46.355 1.00 60.78 128 ALA A N 1
ATOM 1017 C CA . ALA A 1 128 ? -24.171 2.336 46.188 1.00 60.78 128 ALA A CA 1
ATOM 1018 C C . ALA A 1 128 ? -24.274 1.073 45.306 1.00 60.78 128 ALA A C 1
ATOM 1020 O O . ALA A 1 128 ? -23.419 0.824 44.451 1.00 60.78 128 ALA A O 1
ATOM 1021 N N . THR A 1 129 ? -25.346 0.301 45.485 1.00 62.03 129 THR A N 1
ATOM 1022 C CA . THR A 1 129 ? -25.625 -0.938 44.748 1.00 62.03 129 THR A CA 1
ATOM 1023 C C . THR A 1 129 ? -26.067 -0.640 43.314 1.00 62.03 129 THR A C 1
ATOM 1025 O O . THR A 1 129 ? -25.548 -1.246 42.374 1.00 62.03 129 THR A O 1
ATOM 1028 N N . LEU A 1 130 ? -26.951 0.349 43.126 1.00 66.00 130 LEU A N 1
ATOM 1029 C CA . LEU A 1 130 ? -27.385 0.815 41.807 1.00 66.00 130 LEU A CA 1
ATOM 1030 C C . LEU A 1 130 ? -26.236 1.429 41.007 1.00 66.00 130 LEU A C 1
ATOM 1032 O O . LEU A 1 130 ? -26.098 1.083 39.844 1.00 66.00 130 LEU A O 1
ATOM 1036 N N . ASN A 1 131 ? -25.367 2.254 41.601 1.00 69.38 131 ASN A N 1
ATOM 1037 C CA . ASN A 1 131 ? -24.204 2.810 40.894 1.00 69.38 131 ASN A CA 1
ATOM 1038 C C . ASN A 1 131 ? -23.276 1.693 40.364 1.00 69.38 131 ASN A C 1
ATOM 1040 O O . ASN A 1 131 ? -22.808 1.740 39.227 1.00 69.38 131 ASN A O 1
ATOM 1044 N N . LYS A 1 132 ? -23.072 0.623 41.148 1.00 74.12 132 LYS A N 1
ATOM 1045 C CA . LYS A 1 132 ? -22.288 -0.548 40.717 1.00 74.12 132 LYS A CA 1
ATOM 1046 C C . LYS A 1 132 ? -22.975 -1.349 39.599 1.00 74.12 132 LYS A C 1
ATOM 1048 O O . LYS A 1 132 ? -22.288 -1.855 38.714 1.00 74.12 132 LYS A O 1
ATOM 1053 N N . GLY A 1 133 ? -24.307 -1.446 39.611 1.00 81.69 133 GLY A N 1
ATOM 1054 C CA . GLY A 1 133 ? -25.090 -2.054 38.529 1.00 81.69 133 GLY A CA 1
ATOM 1055 C C . GLY A 1 133 ? -25.114 -1.207 37.251 1.00 81.69 133 GLY A C 1
ATOM 1056 O O . GLY A 1 133 ? -24.879 -1.727 36.163 1.00 81.69 133 GLY A O 1
ATOM 1057 N N . PHE A 1 134 ? -25.323 0.102 37.386 1.00 80.25 134 PHE A N 1
ATOM 1058 C CA . PHE A 1 134 ? -25.417 1.063 36.288 1.00 80.25 134 PHE A CA 1
ATOM 1059 C C . PHE A 1 134 ? -24.099 1.180 35.521 1.00 80.25 134 PHE A C 1
ATOM 1061 O O . PHE A 1 134 ? -24.095 1.023 34.305 1.00 80.25 134 PHE A O 1
ATOM 1068 N N . ASN A 1 135 ? -22.965 1.336 36.215 1.00 82.69 135 ASN A N 1
ATOM 1069 C CA . ASN A 1 135 ? -21.655 1.388 35.555 1.00 82.69 135 ASN A CA 1
ATOM 1070 C C . ASN A 1 135 ? -21.301 0.066 34.854 1.00 82.69 135 ASN A C 1
ATOM 1072 O O . ASN A 1 135 ? -20.639 0.081 33.818 1.00 82.69 135 ASN A O 1
ATOM 1076 N N . ARG A 1 136 ? -21.781 -1.080 35.366 1.00 86.25 136 ARG A N 1
ATOM 1077 C CA . ARG A 1 136 ? -21.643 -2.376 34.684 1.00 86.25 136 ARG A CA 1
ATOM 1078 C C . ARG A 1 136 ? -22.492 -2.432 33.411 1.00 86.25 136 ARG A C 1
ATOM 1080 O O . ARG A 1 136 ? -21.968 -2.828 32.377 1.00 86.25 136 ARG A O 1
ATOM 1087 N N . ALA A 1 137 ? -23.759 -2.017 33.478 1.00 89.62 137 ALA A N 1
ATOM 1088 C CA . ALA A 1 137 ? -24.666 -1.988 32.330 1.00 89.62 137 ALA A CA 1
ATOM 1089 C C . ALA A 1 137 ? -24.171 -1.027 31.234 1.00 89.62 137 ALA A C 1
ATOM 1091 O O . ALA A 1 137 ? -24.050 -1.422 30.074 1.00 89.62 137 ALA A O 1
ATOM 1092 N N . LEU A 1 138 ? -23.800 0.200 31.614 1.00 89.56 138 LEU A N 1
ATOM 1093 C CA . LEU A 1 138 ? -23.221 1.205 30.724 1.00 89.56 138 LEU A CA 1
ATOM 1094 C C . LEU A 1 138 ? -21.922 0.694 30.085 1.00 89.56 138 LEU A C 1
ATOM 1096 O O . LEU A 1 138 ? -21.768 0.779 28.872 1.00 89.56 138 LEU A O 1
ATOM 1100 N N . GLY A 1 139 ? -21.035 0.073 30.873 1.00 91.44 139 GLY A N 1
ATOM 1101 C CA . GLY A 1 139 ? -19.821 -0.570 30.367 1.00 91.44 139 GLY A CA 1
ATOM 1102 C C . GLY A 1 139 ? -20.103 -1.658 29.327 1.00 91.44 139 GLY A C 1
ATOM 1103 O O . GLY A 1 139 ? -19.468 -1.667 28.276 1.00 91.44 139 GLY A O 1
ATOM 1104 N N . THR A 1 140 ? -21.088 -2.535 29.562 1.00 92.12 140 THR A N 1
ATOM 1105 C CA . THR A 1 140 ? -21.474 -3.565 28.579 1.00 92.12 140 THR A CA 1
ATOM 1106 C C . THR A 1 140 ? -22.114 -2.991 27.314 1.00 92.12 140 THR A C 1
ATOM 1108 O O . THR A 1 140 ? -21.853 -3.508 26.231 1.00 92.12 140 THR A O 1
ATOM 1111 N N . VAL A 1 141 ? -22.897 -1.910 27.415 1.00 95.38 141 VAL A N 1
ATOM 1112 C CA . VAL A 1 141 ? -23.481 -1.235 26.243 1.00 95.38 141 VAL A CA 1
ATOM 1113 C C . VAL A 1 141 ? -22.390 -0.552 25.419 1.00 95.38 141 VAL A C 1
ATOM 1115 O O . VAL A 1 141 ? -22.312 -0.783 24.216 1.00 95.38 141 VAL A O 1
ATOM 1118 N N . CYS A 1 142 ? -21.492 0.211 26.049 1.00 93.75 142 CYS A N 1
ATOM 1119 C CA . CYS A 1 142 ? -20.367 0.841 25.357 1.00 93.75 142 CYS A CA 1
ATOM 1120 C C . CYS A 1 142 ? -19.434 -0.195 24.710 1.00 93.75 142 CYS A C 1
ATOM 1122 O O . CYS A 1 142 ? -19.011 0.001 23.575 1.00 93.75 142 CYS A O 1
ATOM 1124 N N . ALA A 1 143 ? -19.158 -1.320 25.381 1.00 95.00 143 ALA A N 1
ATOM 1125 C CA . ALA A 1 143 ? -18.376 -2.413 24.803 1.00 95.00 143 ALA A CA 1
ATOM 1126 C C . ALA A 1 143 ? -19.072 -3.058 23.589 1.00 95.00 143 ALA A C 1
ATOM 1128 O O . ALA A 1 143 ? -18.410 -3.331 22.593 1.00 95.00 143 ALA A O 1
ATOM 1129 N N . GLY A 1 144 ? -20.395 -3.255 23.637 1.00 94.81 144 GLY A N 1
ATOM 1130 C CA . GLY A 1 144 ? -21.173 -3.767 22.504 1.00 94.81 144 GLY A CA 1
ATOM 1131 C C . GLY A 1 144 ? -21.197 -2.810 21.307 1.00 94.81 144 GLY A C 1
ATOM 1132 O O . GLY A 1 144 ? -20.992 -3.240 20.176 1.00 94.81 144 GLY A O 1
ATOM 1133 N N . VAL A 1 145 ? -21.370 -1.507 21.553 1.00 95.25 145 VAL A N 1
ATOM 1134 C CA . VAL A 1 145 ? -21.320 -0.466 20.510 1.00 95.25 145 VAL A CA 1
ATOM 1135 C C . VAL A 1 145 ? -19.923 -0.366 19.889 1.00 95.25 145 VAL A C 1
ATOM 1137 O O . VAL A 1 145 ? -19.813 -0.276 18.670 1.00 95.25 145 VAL A O 1
ATOM 1140 N N . LEU A 1 146 ? -18.856 -0.446 20.691 1.00 95.25 146 LEU A N 1
ATOM 1141 C CA . LEU A 1 146 ? -17.481 -0.484 20.179 1.00 95.25 146 LEU A CA 1
ATOM 1142 C C . LEU A 1 146 ? -17.202 -1.761 19.374 1.00 95.25 146 LEU A C 1
ATOM 1144 O O . LEU A 1 146 ? -16.586 -1.674 18.319 1.00 95.25 146 LEU A O 1
ATOM 1148 N N . ALA A 1 147 ? -17.680 -2.926 19.820 1.00 94.06 147 ALA A N 1
ATOM 1149 C CA . ALA A 1 147 ? -17.512 -4.182 19.088 1.00 94.06 147 ALA A CA 1
ATOM 1150 C C . ALA A 1 147 ? -18.225 -4.162 17.724 1.00 94.06 147 ALA A C 1
ATOM 1152 O O . ALA A 1 147 ? -17.634 -4.568 16.727 1.00 94.06 147 ALA A O 1
ATOM 1153 N N . LEU A 1 148 ? -19.454 -3.634 17.662 1.00 92.50 148 LEU A N 1
ATOM 1154 C CA . LEU A 1 148 ? -20.174 -3.424 16.400 1.00 92.50 148 LEU A CA 1
ATOM 1155 C C . LEU A 1 148 ? -19.468 -2.390 15.511 1.00 92.50 148 LEU A C 1
ATOM 1157 O O . LEU A 1 148 ? -19.265 -2.648 14.332 1.00 92.50 148 LEU A O 1
ATOM 1161 N N . GLY A 1 149 ? -19.019 -1.264 16.074 1.00 91.38 149 GLY A N 1
ATOM 1162 C CA . GLY A 1 149 ? -18.273 -0.246 15.329 1.00 91.38 149 GLY A CA 1
ATOM 1163 C C . GLY A 1 149 ? -16.965 -0.773 14.729 1.00 91.38 149 GLY A C 1
ATOM 1164 O O . GLY A 1 149 ? -16.643 -0.445 13.592 1.00 91.38 149 GLY A O 1
ATOM 1165 N N . ILE A 1 150 ? -16.240 -1.630 15.457 1.00 90.12 150 ILE A N 1
ATOM 1166 C CA . ILE A 1 150 ? -15.029 -2.310 14.969 1.00 90.12 150 ILE A CA 1
ATOM 1167 C C . ILE A 1 150 ? -15.373 -3.351 13.892 1.00 90.12 150 ILE A C 1
ATOM 1169 O O . ILE A 1 150 ? -14.626 -3.477 12.924 1.00 90.12 150 ILE A O 1
ATOM 1173 N N . ALA A 1 151 ? -16.492 -4.071 14.016 1.00 84.50 151 ALA A N 1
ATOM 1174 C CA . ALA A 1 151 ? -16.932 -5.036 13.008 1.00 84.50 151 ALA A CA 1
ATOM 1175 C C . ALA A 1 151 ? -17.305 -4.354 11.678 1.00 84.50 151 ALA A C 1
ATOM 1177 O O . ALA A 1 151 ? -16.799 -4.755 10.632 1.00 84.50 151 ALA A O 1
ATOM 1178 N N . GLU A 1 152 ? -18.106 -3.285 11.716 1.00 82.56 152 GLU A N 1
ATOM 1179 C CA . GLU A 1 152 ? -18.459 -2.487 10.530 1.00 82.56 152 GLU A CA 1
ATOM 1180 C C . GLU A 1 152 ? -17.214 -1.837 9.896 1.00 82.56 152 GLU A C 1
ATOM 1182 O O . GLU A 1 152 ? -17.022 -1.904 8.681 1.00 82.56 152 GLU A O 1
ATOM 1187 N N . LEU A 1 153 ? -16.301 -1.292 10.715 1.00 78.69 153 LEU A N 1
ATOM 1188 C CA . LEU A 1 153 ? -14.999 -0.810 10.238 1.00 78.69 153 LEU A CA 1
ATOM 1189 C C . LEU A 1 153 ? -14.177 -1.920 9.573 1.00 78.69 153 LEU A C 1
ATOM 1191 O O . LEU A 1 153 ? -13.558 -1.663 8.548 1.00 78.69 153 LEU A O 1
ATOM 1195 N N . SER A 1 154 ? -14.181 -3.145 10.103 1.00 72.56 154 SER A N 1
ATOM 1196 C CA . SER A 1 154 ? -13.457 -4.273 9.505 1.00 72.56 154 SER A CA 1
ATOM 1197 C C . SER A 1 154 ? -14.026 -4.689 8.147 1.00 72.56 154 SER A C 1
ATOM 1199 O O . SER A 1 154 ? -13.259 -5.144 7.301 1.00 72.56 154 SER A O 1
ATOM 1201 N N . VAL A 1 155 ? -15.335 -4.538 7.918 1.00 73.19 155 VAL A N 1
ATOM 1202 C CA . VAL A 1 155 ? -15.955 -4.807 6.609 1.00 73.19 155 VAL A CA 1
ATOM 1203 C C . VAL A 1 155 ? -15.622 -3.686 5.622 1.00 73.19 155 VAL A C 1
ATOM 1205 O O . VAL A 1 155 ? -15.213 -3.965 4.497 1.00 73.19 155 VAL A O 1
ATOM 1208 N N . PHE A 1 156 ? -15.718 -2.424 6.051 1.00 66.81 156 PHE A N 1
ATOM 1209 C CA . PHE A 1 156 ? -15.378 -1.265 5.219 1.00 66.81 156 PHE A CA 1
ATOM 1210 C C . PHE A 1 156 ? -13.888 -1.232 4.831 1.00 66.81 156 PHE A C 1
ATOM 1212 O O . PHE A 1 156 ? -13.549 -0.997 3.674 1.00 66.81 156 PHE A O 1
ATOM 1219 N N . VAL A 1 157 ? -12.993 -1.511 5.784 1.00 61.44 157 VAL A N 1
ATOM 1220 C CA . VAL A 1 157 ? -11.540 -1.571 5.553 1.00 61.44 157 VAL A CA 1
ATOM 1221 C C . VAL A 1 157 ? -11.142 -2.816 4.757 1.00 61.44 157 VAL A C 1
ATOM 1223 O O . VAL A 1 157 ? -10.195 -2.733 3.984 1.00 61.44 157 VAL A O 1
ATOM 1226 N N . GLY A 1 158 ? -11.871 -3.934 4.867 1.00 58.81 158 GLY A N 1
ATOM 1227 C CA . GLY A 1 158 ? -11.610 -5.141 4.073 1.00 58.81 158 GLY A CA 1
ATOM 1228 C C . GLY A 1 158 ? -11.571 -4.859 2.568 1.00 58.81 158 GLY A C 1
ATOM 1229 O O . GLY A 1 158 ? -10.582 -5.179 1.915 1.00 58.81 158 GLY A O 1
ATOM 1230 N N . GLY A 1 159 ? -12.574 -4.144 2.045 1.00 60.38 159 GLY A N 1
ATOM 1231 C CA . GLY A 1 159 ? -12.598 -3.743 0.632 1.00 60.38 159 GLY A CA 1
ATOM 1232 C C . GLY A 1 159 ? -11.453 -2.802 0.226 1.00 60.38 159 GLY A C 1
ATOM 1233 O O . GLY A 1 159 ? -10.978 -2.874 -0.902 1.00 60.38 159 GLY A O 1
ATOM 1234 N N . ALA A 1 160 ? -10.966 -1.959 1.142 1.00 55.31 160 ALA A N 1
ATOM 1235 C CA . ALA A 1 160 ? -9.830 -1.068 0.889 1.00 55.31 160 ALA A CA 1
ATOM 1236 C C . ALA A 1 160 ? -8.463 -1.786 0.958 1.00 55.31 160 ALA A C 1
ATOM 1238 O O . ALA A 1 160 ? -7.505 -1.344 0.325 1.00 55.31 160 ALA A O 1
ATOM 1239 N N . LEU A 1 161 ? -8.360 -2.891 1.709 1.00 54.69 161 LEU A N 1
ATOM 1240 C CA . LEU A 1 161 ? -7.170 -3.750 1.733 1.00 54.69 161 LEU A CA 1
ATOM 1241 C C . LEU A 1 161 ? -7.090 -4.629 0.474 1.00 54.69 161 LEU A C 1
ATOM 1243 O O . LEU A 1 161 ? -6.027 -4.694 -0.141 1.00 54.69 161 LEU A O 1
ATOM 1247 N N . ASP A 1 162 ? -8.218 -5.195 0.026 1.00 56.19 162 ASP A N 1
ATOM 1248 C CA . ASP A 1 162 ? -8.288 -5.939 -1.242 1.00 56.19 162 ASP A CA 1
ATOM 1249 C C . ASP A 1 162 ? -7.817 -5.076 -2.435 1.00 56.19 162 ASP A C 1
ATOM 1251 O O . ASP A 1 162 ? -7.116 -5.566 -3.324 1.00 56.19 162 ASP A O 1
ATOM 1255 N N . GLU A 1 163 ? -8.131 -3.772 -2.455 1.00 60.94 163 GLU A N 1
ATOM 1256 C CA . GLU A 1 163 ? -7.627 -2.851 -3.485 1.00 60.94 163 GLU A CA 1
ATOM 1257 C C . GLU A 1 163 ? -6.109 -2.599 -3.395 1.00 60.94 163 GLU A C 1
ATOM 1259 O O . GLU A 1 163 ? -5.457 -2.493 -4.438 1.00 60.94 163 GLU A O 1
ATOM 1264 N N . LEU A 1 164 ? -5.516 -2.567 -2.194 1.00 67.25 164 LEU A N 1
ATOM 1265 C CA . LEU A 1 164 ? -4.089 -2.274 -1.980 1.00 67.25 164 LEU A CA 1
ATOM 1266 C C . LEU A 1 164 ? -3.146 -3.324 -2.592 1.00 67.25 164 LEU A C 1
ATOM 1268 O O . LEU A 1 164 ? -2.138 -2.947 -3.199 1.00 67.25 164 LEU A O 1
ATOM 1272 N N . ILE A 1 165 ? -3.477 -4.622 -2.507 1.00 68.62 165 ILE A N 1
ATOM 1273 C CA . ILE A 1 165 ? -2.715 -5.682 -3.202 1.00 68.62 165 ILE A CA 1
ATOM 1274 C C . ILE A 1 165 ? -2.703 -5.412 -4.707 1.00 68.62 165 ILE A C 1
ATOM 1276 O O . ILE A 1 165 ? -1.664 -5.460 -5.377 1.00 68.62 165 ILE A O 1
ATOM 1280 N N . ILE A 1 166 ? -3.899 -5.156 -5.243 1.00 75.50 166 ILE A N 1
ATOM 1281 C CA . ILE A 1 166 ? -4.123 -5.001 -6.673 1.00 75.50 166 ILE A CA 1
ATOM 1282 C C . ILE A 1 166 ? -3.405 -3.735 -7.153 1.00 75.50 166 ILE A C 1
ATOM 1284 O O . ILE A 1 166 ? -2.824 -3.757 -8.232 1.00 75.50 166 ILE A O 1
ATOM 1288 N N . ASP A 1 167 ? -3.373 -2.663 -6.359 1.00 84.00 167 ASP A N 1
ATOM 1289 C CA . ASP A 1 167 ? -2.685 -1.409 -6.677 1.00 84.00 167 ASP A CA 1
ATOM 1290 C C . ASP A 1 167 ? -1.155 -1.518 -6.649 1.00 84.00 167 ASP A C 1
ATOM 1292 O O . ASP A 1 167 ? -0.513 -0.998 -7.565 1.00 84.00 167 ASP A O 1
ATOM 1296 N N . LEU A 1 168 ? -0.556 -2.266 -5.713 1.00 86.06 168 LEU A N 1
ATOM 1297 C CA . LEU A 1 168 ? 0.878 -2.583 -5.772 1.00 86.06 168 LEU A CA 1
ATOM 1298 C C . LEU A 1 168 ? 1.221 -3.375 -7.046 1.00 86.06 168 LEU A C 1
ATOM 1300 O O . LEU A 1 168 ? 2.172 -3.037 -7.756 1.00 86.06 168 LEU A O 1
ATOM 1304 N N . HIS A 1 169 ? 0.421 -4.392 -7.379 1.00 87.81 169 HIS A N 1
ATOM 1305 C CA . HIS A 1 169 ? 0.622 -5.194 -8.587 1.00 87.81 169 HIS A CA 1
ATOM 1306 C C . HIS A 1 169 ? 0.419 -4.367 -9.873 1.00 87.81 169 HIS A C 1
ATOM 1308 O O . HIS A 1 169 ? 1.289 -4.366 -10.745 1.00 87.81 169 HIS A O 1
ATOM 1314 N N . LYS A 1 170 ? -0.679 -3.599 -9.974 1.00 89.00 170 LYS A N 1
ATOM 1315 C CA . LYS A 1 170 ? -0.961 -2.651 -11.072 1.00 89.00 170 LYS A CA 1
ATOM 1316 C C . LYS A 1 170 ? 0.196 -1.669 -11.259 1.00 89.00 170 LYS A C 1
ATOM 1318 O O . LYS A 1 170 ? 0.585 -1.424 -12.398 1.00 89.00 170 LYS A O 1
ATOM 1323 N N . LEU A 1 171 ? 0.733 -1.097 -10.176 1.00 90.44 171 LEU A N 1
ATOM 1324 C CA . LEU A 1 171 ? 1.824 -0.121 -10.230 1.00 90.44 171 LEU A CA 1
ATOM 1325 C C . LEU A 1 171 ? 3.098 -0.746 -10.804 1.00 90.44 171 LEU A C 1
ATOM 1327 O O . LEU A 1 171 ? 3.662 -0.204 -11.753 1.00 90.44 171 LEU A O 1
ATOM 1331 N N . VAL A 1 172 ? 3.506 -1.915 -10.302 1.00 91.19 172 VAL A N 1
ATOM 1332 C CA . VAL A 1 172 ? 4.689 -2.625 -10.810 1.00 91.19 172 VAL A CA 1
ATOM 1333 C C . VAL A 1 172 ? 4.503 -3.020 -12.282 1.00 91.19 172 VAL A C 1
ATOM 1335 O O . VAL A 1 172 ? 5.365 -2.708 -13.102 1.00 91.19 172 VAL A O 1
ATOM 1338 N N . VAL A 1 173 ? 3.361 -3.601 -12.668 1.00 91.25 173 VAL A N 1
ATOM 1339 C CA . VAL A 1 173 ? 3.058 -3.954 -14.073 1.00 91.25 173 VAL A CA 1
ATOM 1340 C C . VAL A 1 173 ? 3.047 -2.720 -14.988 1.00 91.25 173 VAL A C 1
ATOM 1342 O O . VAL A 1 173 ? 3.594 -2.753 -16.093 1.00 91.25 173 VAL A O 1
ATOM 1345 N N . LYS A 1 174 ? 2.486 -1.597 -14.526 1.00 91.38 174 LYS A N 1
ATOM 1346 C CA . LYS A 1 174 ? 2.505 -0.312 -15.243 1.00 91.38 174 LYS A CA 1
ATOM 1347 C C . LYS A 1 174 ? 3.931 0.209 -15.435 1.00 91.38 174 LYS A C 1
ATOM 1349 O O . LYS A 1 174 ? 4.245 0.695 -16.519 1.00 91.38 174 LYS A O 1
ATOM 1354 N N . ASN A 1 175 ? 4.792 0.071 -14.428 1.00 92.25 175 ASN A N 1
ATOM 1355 C CA . ASN A 1 175 ? 6.200 0.462 -14.501 1.00 92.25 175 ASN A CA 1
ATOM 1356 C C . ASN A 1 175 ? 6.980 -0.419 -15.490 1.00 92.25 175 ASN A C 1
ATOM 1358 O O . ASN A 1 175 ? 7.741 0.113 -16.297 1.00 92.25 175 ASN A O 1
ATOM 1362 N N . PHE A 1 176 ? 6.741 -1.738 -15.507 1.00 93.62 176 PHE A N 1
ATOM 1363 C CA . PHE A 1 176 ? 7.299 -2.647 -16.520 1.00 93.62 176 PHE A CA 1
ATOM 1364 C C . PHE A 1 176 ? 6.906 -2.219 -17.939 1.00 93.62 176 PHE A C 1
ATOM 1366 O O . PHE A 1 176 ? 7.774 -2.059 -18.796 1.00 93.62 176 PHE A O 1
ATOM 1373 N N . ASN A 1 177 ? 5.613 -1.973 -18.177 1.00 92.94 177 ASN A N 1
ATOM 1374 C CA . ASN A 1 177 ? 5.117 -1.526 -19.480 1.00 92.94 177 ASN A CA 1
ATOM 1375 C C . ASN A 1 177 ? 5.688 -0.148 -19.875 1.00 92.94 177 ASN A C 1
ATOM 1377 O O . ASN A 1 177 ? 6.034 0.079 -21.033 1.00 92.94 177 ASN A O 1
ATOM 1381 N N . GLY A 1 178 ? 5.855 0.759 -18.906 1.00 90.62 178 GLY A N 1
ATOM 1382 C CA . GLY A 1 178 ? 6.513 2.051 -19.102 1.00 90.62 178 GLY A CA 1
ATOM 1383 C C . GLY A 1 178 ? 7.972 1.912 -19.545 1.00 90.62 178 GLY A C 1
ATOM 1384 O O . GLY A 1 178 ? 8.383 2.558 -20.501 1.00 90.62 178 GLY A O 1
ATOM 1385 N N . VAL A 1 179 ? 8.753 1.037 -18.906 1.00 93.00 179 VAL A N 1
ATOM 1386 C CA . VAL A 1 179 ? 10.157 0.797 -19.290 1.00 93.00 179 VAL A CA 1
ATOM 1387 C C . VAL A 1 179 ? 10.258 0.089 -20.645 1.00 93.00 179 VAL A C 1
ATOM 1389 O O . VAL A 1 179 ? 11.114 0.454 -21.447 1.00 93.00 179 VAL A O 1
ATOM 1392 N N . ALA A 1 180 ? 9.374 -0.873 -20.932 1.00 92.62 180 ALA A N 1
ATOM 1393 C CA . ALA A 1 180 ? 9.352 -1.596 -22.205 1.00 92.62 180 ALA A CA 1
ATOM 1394 C C . ALA A 1 180 ? 9.021 -0.675 -23.392 1.00 92.62 180 ALA A C 1
ATOM 1396 O O . ALA A 1 180 ? 9.782 -0.621 -24.356 1.00 92.62 180 ALA A O 1
ATOM 1397 N N . THR A 1 181 ? 7.943 0.110 -23.290 1.00 90.62 181 THR A N 1
ATOM 1398 C CA . THR A 1 181 ? 7.547 1.074 -24.336 1.00 90.62 181 THR A CA 1
ATOM 1399 C C . THR A 1 181 ? 8.588 2.182 -24.530 1.00 90.62 181 THR A C 1
ATOM 1401 O O . THR A 1 181 ? 8.855 2.586 -25.664 1.00 90.62 181 THR A O 1
ATOM 1404 N N . SER A 1 182 ? 9.249 2.633 -23.455 1.00 91.62 182 SER A N 1
ATOM 1405 C CA . SER A 1 182 ? 10.400 3.536 -23.560 1.00 91.62 182 SER A CA 1
ATOM 1406 C C . SER A 1 182 ? 11.599 2.905 -24.279 1.00 91.62 182 SER A C 1
ATOM 1408 O O . SER A 1 182 ? 12.209 3.569 -25.113 1.00 91.62 182 SER A O 1
ATOM 1410 N N . LEU A 1 183 ? 11.957 1.651 -23.978 1.00 91.75 183 LEU A N 1
ATOM 1411 C CA . LEU A 1 183 ? 13.068 0.958 -24.644 1.00 91.75 183 LEU A CA 1
ATOM 1412 C C . LEU A 1 183 ? 12.786 0.784 -26.141 1.00 91.75 183 LEU A C 1
ATOM 1414 O O . LEU A 1 183 ? 13.633 1.126 -26.965 1.00 91.75 183 LEU A O 1
ATOM 1418 N N . GLU A 1 184 ? 11.595 0.291 -26.486 1.00 89.44 184 GLU A N 1
ATOM 1419 C CA . GLU A 1 184 ? 11.168 0.062 -27.869 1.00 89.44 184 GLU A CA 1
ATOM 1420 C C . GLU A 1 184 ? 11.270 1.348 -28.698 1.00 89.44 184 GLU A C 1
ATOM 1422 O O . GLU A 1 184 ? 11.907 1.368 -29.750 1.00 89.44 184 GLU A O 1
ATOM 1427 N N . GLY A 1 185 ? 10.711 2.454 -28.199 1.00 85.25 185 GLY A N 1
ATOM 1428 C CA . GLY A 1 185 ? 10.793 3.733 -28.895 1.00 85.25 185 GLY A CA 1
ATOM 1429 C C . GLY A 1 185 ? 12.213 4.320 -28.943 1.00 85.25 185 GLY A C 1
ATOM 1430 O O . GLY A 1 185 ? 12.517 5.051 -29.881 1.00 85.25 185 GLY A O 1
ATOM 1431 N N . CYS A 1 186 ? 13.097 4.002 -27.985 1.00 86.00 186 CYS A N 1
ATOM 1432 C CA . CYS A 1 186 ? 14.509 4.393 -28.061 1.00 86.00 186 CYS A CA 1
ATOM 1433 C C . CYS A 1 186 ? 15.225 3.625 -29.180 1.00 86.00 186 CYS A C 1
ATOM 1435 O O . CYS A 1 186 ? 15.902 4.238 -29.999 1.00 86.00 186 CYS A O 1
ATOM 1437 N N . VAL A 1 187 ? 15.029 2.306 -29.276 1.00 87.12 187 VAL A N 1
ATOM 1438 C CA . VAL A 1 187 ? 15.598 1.490 -30.363 1.00 87.12 187 VAL A CA 1
ATOM 1439 C C . VAL A 1 187 ? 15.038 1.921 -31.722 1.00 87.12 187 VAL A C 1
ATOM 1441 O O . VAL A 1 187 ? 15.812 2.172 -32.641 1.00 87.12 187 VAL A O 1
ATOM 1444 N N . ASN A 1 188 ? 13.721 2.107 -31.841 1.00 84.38 188 ASN A N 1
ATOM 1445 C CA . ASN A 1 188 ? 13.086 2.580 -33.076 1.00 84.38 188 ASN A CA 1
ATOM 1446 C C . ASN A 1 188 ? 13.509 4.014 -33.448 1.00 84.38 188 ASN A C 1
ATOM 1448 O O . ASN A 1 188 ? 13.685 4.318 -34.627 1.00 84.38 188 ASN A O 1
ATOM 1452 N N . GLY A 1 189 ? 13.700 4.894 -32.459 1.00 78.88 189 GLY A N 1
ATOM 1453 C CA . GLY A 1 189 ? 14.233 6.241 -32.661 1.00 78.88 189 GLY A CA 1
ATOM 1454 C C . GLY A 1 189 ? 15.670 6.217 -33.179 1.00 78.88 189 GLY A C 1
ATOM 1455 O O . GLY A 1 189 ? 15.967 6.872 -34.175 1.00 78.88 189 GLY A O 1
ATOM 1456 N N . TYR A 1 190 ? 16.531 5.402 -32.563 1.00 78.25 190 TYR A N 1
ATOM 1457 C CA . TYR A 1 190 ? 17.923 5.233 -32.973 1.00 78.25 190 TYR A CA 1
ATOM 1458 C C . TYR A 1 190 ? 18.044 4.647 -34.389 1.00 78.25 190 TYR A C 1
ATOM 1460 O O . TYR A 1 190 ? 18.712 5.231 -35.239 1.00 78.25 190 TYR A O 1
ATOM 1468 N N . LEU A 1 191 ? 17.333 3.551 -34.687 1.00 79.31 191 LEU A N 1
ATOM 1469 C CA . LEU A 1 191 ? 17.313 2.943 -36.025 1.00 79.31 191 LEU A CA 1
ATOM 1470 C C . LEU A 1 191 ? 16.867 3.946 -37.097 1.00 79.31 191 LEU A C 1
ATOM 1472 O O . LEU A 1 191 ? 17.503 4.056 -38.142 1.00 79.31 191 LEU A O 1
ATOM 1476 N N . LYS A 1 192 ? 15.834 4.747 -36.811 1.00 73.12 192 LYS A N 1
ATOM 1477 C CA . LYS A 1 192 ? 15.359 5.794 -37.722 1.00 73.12 192 LYS A CA 1
ATOM 1478 C C . LYS A 1 192 ? 16.379 6.921 -37.934 1.00 73.12 192 LYS A C 1
ATOM 1480 O O . LYS A 1 192 ? 16.409 7.492 -39.020 1.00 73.12 192 LYS A O 1
ATOM 1485 N N . CYS A 1 193 ? 17.204 7.245 -36.937 1.00 66.56 193 CYS A N 1
ATOM 1486 C CA . CYS A 1 193 ? 18.316 8.188 -37.095 1.00 66.56 193 CYS A CA 1
ATOM 1487 C C . CYS A 1 193 ? 19.444 7.616 -37.969 1.00 66.56 193 CYS A C 1
ATOM 1489 O O . CYS A 1 193 ? 20.001 8.356 -38.774 1.00 66.56 193 CYS A O 1
ATOM 1491 N N . VAL A 1 194 ? 19.735 6.314 -37.866 1.00 62.94 194 VAL A N 1
ATOM 1492 C CA . VAL A 1 194 ? 20.739 5.627 -38.702 1.00 62.94 194 VAL A CA 1
ATOM 1493 C C . VAL A 1 194 ? 20.265 5.450 -40.154 1.00 62.94 194 VAL A C 1
ATOM 1495 O O . VAL A 1 194 ? 21.071 5.521 -41.077 1.00 62.94 194 VAL A O 1
ATOM 1498 N N . GLU A 1 195 ? 18.965 5.242 -40.383 1.00 56.84 195 GLU A N 1
ATOM 1499 C CA . GLU A 1 195 ? 18.412 4.946 -41.716 1.00 56.84 195 GLU A CA 1
ATOM 1500 C C . GLU A 1 195 ? 18.119 6.197 -42.579 1.00 56.84 195 GLU A C 1
ATOM 1502 O O . GLU A 1 195 ? 18.030 6.089 -43.803 1.00 56.84 195 GLU A O 1
ATOM 1507 N N . TYR A 1 196 ? 17.991 7.396 -41.990 1.00 49.69 196 TYR A N 1
ATOM 1508 C CA . TYR A 1 196 ? 17.580 8.613 -42.715 1.00 49.69 196 TYR A CA 1
ATOM 1509 C C . TYR A 1 196 ? 18.679 9.672 -42.903 1.00 49.69 196 TYR A C 1
ATOM 1511 O O . TYR A 1 196 ? 18.779 10.649 -42.158 1.00 49.69 196 TYR A O 1
ATOM 1519 N N . GLU A 1 197 ? 19.387 9.596 -44.035 1.00 46.62 197 GLU A N 1
ATOM 1520 C CA . GLU A 1 197 ? 20.188 10.708 -44.573 1.00 46.62 197 GLU A CA 1
ATOM 1521 C C . GLU A 1 197 ? 19.296 11.842 -45.148 1.00 46.62 197 GLU A C 1
ATOM 1523 O O . GLU A 1 197 ? 19.260 12.102 -46.359 1.00 46.62 197 GLU A O 1
ATOM 1528 N N . ARG A 1 198 ? 18.546 12.543 -44.279 1.00 41.12 198 ARG A N 1
ATOM 1529 C CA . ARG A 1 198 ? 18.086 13.929 -44.523 1.00 41.12 198 ARG A CA 1
ATOM 1530 C C . ARG A 1 198 ? 17.474 14.612 -43.299 1.00 41.12 198 ARG A C 1
ATOM 1532 O O . ARG A 1 198 ? 16.430 14.214 -42.792 1.00 41.12 198 ARG A O 1
ATOM 1539 N N . VAL A 1 199 ? 18.066 15.746 -42.932 1.00 44.56 199 VAL A N 1
ATOM 1540 C CA . VAL A 1 199 ? 17.542 16.706 -41.950 1.00 44.56 199 VAL A CA 1
ATOM 1541 C C . VAL A 1 199 ? 16.311 17.452 -42.496 1.00 44.56 199 VAL A C 1
ATOM 1543 O O . VAL A 1 199 ? 16.390 18.037 -43.577 1.00 44.56 199 VAL A O 1
ATOM 1546 N N . PRO A 1 200 ? 15.224 17.575 -41.713 1.00 39.47 200 PRO A N 1
ATOM 1547 C CA . PRO A 1 200 ? 14.300 18.701 -41.785 1.00 39.47 200 PRO A CA 1
ATOM 1548 C C . PRO A 1 200 ? 14.561 19.671 -40.618 1.00 39.47 200 PRO A C 1
ATOM 1550 O O . PRO A 1 200 ? 14.339 19.355 -39.450 1.00 39.47 200 PRO A O 1
ATOM 1553 N N . SER A 1 201 ? 15.027 20.882 -40.920 1.00 41.72 201 SER A N 1
ATOM 1554 C CA . SER A 1 201 ? 15.461 21.862 -39.917 1.00 41.72 201 SER A CA 1
ATOM 1555 C C . SER A 1 201 ? 14.289 22.529 -39.175 1.00 41.72 201 SER A C 1
ATOM 1557 O O . SER A 1 201 ? 13.872 23.636 -39.519 1.00 41.72 201 SER A O 1
ATOM 1559 N N . LYS A 1 202 ? 13.781 21.877 -38.122 1.00 42.47 202 LYS A N 1
ATOM 1560 C CA . LYS A 1 202 ? 12.922 22.483 -37.084 1.00 42.47 202 LYS A CA 1
ATOM 1561 C C . LYS A 1 202 ? 13.614 22.452 -35.720 1.00 42.47 202 LYS A C 1
ATOM 1563 O O . LYS A 1 202 ? 13.226 21.738 -34.801 1.00 42.47 202 LYS A O 1
ATOM 1568 N N . ILE A 1 203 ? 14.678 23.242 -35.634 1.00 49.28 203 ILE A N 1
ATOM 1569 C CA . ILE A 1 203 ? 15.438 23.514 -34.411 1.00 49.28 203 ILE A CA 1
ATOM 1570 C C . ILE A 1 203 ? 14.576 24.343 -33.432 1.00 49.28 203 ILE A C 1
ATOM 1572 O O . ILE A 1 203 ? 13.762 25.155 -33.864 1.00 49.28 203 ILE A O 1
ATOM 1576 N N . LEU A 1 204 ? 14.799 24.156 -32.123 1.00 46.34 204 LEU A N 1
ATOM 1577 C CA . LEU A 1 204 ? 14.246 24.952 -31.009 1.00 46.34 204 LEU A CA 1
ATOM 1578 C C . LEU A 1 204 ? 12.722 24.885 -30.753 1.00 46.34 204 LEU A C 1
ATOM 1580 O O . LEU A 1 204 ? 12.084 25.921 -30.592 1.00 46.34 204 LEU A O 1
ATOM 1584 N N . LEU A 1 205 ? 12.171 23.677 -30.546 1.00 42.78 205 LEU A N 1
ATOM 1585 C CA . LEU A 1 205 ? 11.330 23.427 -29.351 1.00 42.78 205 LEU A CA 1
ATOM 1586 C C . LEU A 1 205 ? 11.189 21.933 -28.963 1.00 42.78 205 LEU A C 1
ATOM 1588 O O . LEU A 1 205 ? 10.084 21.455 -28.713 1.00 42.78 205 LEU A O 1
ATOM 1592 N N . TYR A 1 206 ? 12.291 21.173 -28.877 1.00 47.00 206 TYR A N 1
ATOM 1593 C CA . TYR A 1 206 ? 12.237 19.840 -28.249 1.00 47.00 206 TYR A CA 1
ATOM 1594 C C . TYR A 1 206 ? 12.112 19.981 -26.723 1.00 47.00 206 TYR A C 1
ATOM 1596 O O . TYR A 1 206 ? 13.095 19.972 -25.981 1.00 47.00 206 TYR A O 1
ATOM 1604 N N . GLN A 1 207 ? 10.880 20.181 -26.258 1.00 44.81 207 GLN A N 1
ATOM 1605 C CA . GLN A 1 207 ? 10.556 20.250 -24.842 1.00 44.81 207 GLN A CA 1
ATOM 1606 C C . GLN A 1 207 ? 10.374 18.821 -24.313 1.00 44.81 207 GLN A C 1
ATOM 1608 O O . GLN A 1 207 ? 9.302 18.233 -24.425 1.00 44.81 207 GLN A O 1
ATOM 1613 N N . ALA A 1 208 ? 11.437 18.261 -23.730 1.00 50.47 208 ALA A N 1
ATOM 1614 C CA . ALA A 1 208 ? 11.520 16.865 -23.277 1.00 50.47 208 ALA A CA 1
ATOM 1615 C C . ALA A 1 208 ? 10.546 16.468 -22.132 1.00 50.47 208 ALA A C 1
ATOM 1617 O O . ALA A 1 208 ? 10.722 15.424 -21.510 1.00 50.47 208 ALA A O 1
ATOM 1618 N N . SER A 1 209 ? 9.543 17.294 -21.820 1.00 47.22 209 SER A N 1
ATOM 1619 C CA . SER A 1 209 ? 8.496 17.038 -20.823 1.00 47.22 209 SER A CA 1
ATOM 1620 C C . SER A 1 209 ? 7.398 16.091 -21.311 1.00 47.22 209 SER A C 1
ATOM 1622 O O . SER A 1 209 ? 6.837 15.346 -20.507 1.00 47.22 209 SER A O 1
ATOM 1624 N N . ASP A 1 210 ? 7.080 16.128 -22.607 1.00 50.81 210 ASP A N 1
ATOM 1625 C CA . ASP A 1 210 ? 5.837 15.555 -23.145 1.00 50.81 210 ASP A CA 1
ATOM 1626 C C . ASP A 1 210 ? 6.034 14.314 -24.020 1.00 50.81 210 ASP A C 1
ATOM 1628 O O . ASP A 1 210 ? 5.063 13.632 -24.355 1.00 50.81 210 ASP A O 1
ATOM 1632 N N . ASP A 1 211 ? 7.286 13.963 -24.314 1.00 68.06 211 ASP A N 1
ATOM 1633 C CA . ASP A 1 211 ? 7.631 12.754 -25.055 1.00 68.06 211 ASP A CA 1
ATOM 1634 C C . ASP A 1 211 ? 7.170 11.490 -24.292 1.00 68.06 211 ASP A C 1
ATOM 1636 O O . ASP A 1 211 ? 7.532 11.303 -23.120 1.00 68.06 211 ASP A O 1
ATOM 1640 N N . PRO A 1 212 ? 6.403 10.573 -24.920 1.00 70.06 212 PRO A N 1
ATOM 1641 C CA . PRO A 1 212 ? 5.938 9.352 -24.254 1.00 70.06 212 PRO A CA 1
ATOM 1642 C C . PRO A 1 212 ? 7.115 8.467 -23.815 1.00 70.06 212 PRO A C 1
ATOM 1644 O O . PRO A 1 212 ? 7.044 7.818 -22.770 1.00 70.06 212 PRO A O 1
ATOM 1647 N N . LEU A 1 213 ? 8.225 8.538 -24.559 1.00 75.69 213 LEU A N 1
ATOM 1648 C CA . LEU A 1 213 ? 9.520 7.955 -24.225 1.00 75.69 213 LEU A CA 1
ATOM 1649 C C . LEU A 1 213 ? 10.023 8.361 -22.845 1.00 75.69 213 LEU A C 1
ATOM 1651 O O . LEU A 1 213 ? 10.368 7.495 -22.046 1.00 75.69 213 LEU A O 1
ATOM 1655 N N . TYR A 1 214 ? 10.042 9.663 -22.563 1.00 80.69 214 TYR A N 1
ATOM 1656 C CA . TYR A 1 214 ? 10.520 10.206 -21.295 1.00 80.69 214 TYR A CA 1
ATOM 1657 C C . TYR A 1 214 ? 9.627 9.760 -20.134 1.00 80.69 214 TYR A C 1
ATOM 1659 O O . TYR A 1 214 ? 10.107 9.403 -19.058 1.00 80.69 214 TYR A O 1
ATOM 1667 N N . ARG A 1 215 ? 8.308 9.743 -20.364 1.00 83.38 215 ARG A N 1
ATOM 1668 C CA . ARG A 1 215 ? 7.298 9.405 -19.355 1.00 83.38 215 ARG A CA 1
ATOM 1669 C C . ARG A 1 215 ? 7.431 7.970 -18.840 1.00 83.38 215 ARG A C 1
ATOM 1671 O O . ARG A 1 215 ? 7.356 7.775 -17.628 1.00 83.38 215 ARG A O 1
ATOM 1678 N N . GLY A 1 216 ? 7.626 6.993 -19.728 1.00 84.00 216 GLY A N 1
ATOM 1679 C CA . GLY A 1 216 ? 7.648 5.567 -19.383 1.00 84.00 216 GLY A CA 1
ATOM 1680 C C . GLY A 1 216 ? 8.694 5.227 -18.318 1.00 84.00 216 GLY A C 1
ATOM 1681 O O . GLY A 1 216 ? 8.343 4.999 -17.156 1.00 84.00 216 GLY A O 1
ATOM 1682 N N . TYR A 1 217 ? 9.982 5.275 -18.668 1.00 87.31 217 TYR A N 1
ATOM 1683 C CA . TYR A 1 217 ? 11.070 4.987 -17.726 1.00 87.31 217 TYR A CA 1
ATOM 1684 C C . TYR A 1 217 ? 11.095 5.943 -16.521 1.00 87.31 217 TYR A C 1
ATOM 1686 O O . TYR A 1 217 ? 11.424 5.515 -15.414 1.00 87.31 217 TYR A O 1
ATOM 1694 N N . ARG A 1 218 ? 10.706 7.220 -16.682 1.00 88.19 218 ARG A N 1
ATOM 1695 C CA . ARG A 1 218 ? 10.669 8.168 -15.557 1.00 88.19 218 ARG A CA 1
ATOM 1696 C C . ARG A 1 218 ? 9.649 7.761 -14.495 1.00 88.19 218 ARG A C 1
ATOM 1698 O O . ARG A 1 218 ? 9.967 7.873 -13.314 1.00 88.19 218 ARG A O 1
ATOM 1705 N N . THR A 1 219 ? 8.466 7.265 -14.870 1.00 88.12 219 THR A N 1
ATOM 1706 C CA . THR A 1 219 ? 7.483 6.802 -13.870 1.00 88.12 219 THR A CA 1
ATOM 1707 C C . THR A 1 219 ? 8.011 5.637 -13.031 1.00 88.12 219 THR A C 1
ATOM 1709 O O . THR A 1 219 ? 7.902 5.696 -11.809 1.00 88.12 219 THR A O 1
ATOM 1712 N N . ALA A 1 220 ? 8.698 4.671 -13.649 1.00 88.88 220 ALA A N 1
ATOM 1713 C CA . ALA A 1 220 ? 9.345 3.562 -12.943 1.00 88.88 220 ALA A CA 1
ATOM 1714 C C . ALA A 1 220 ? 10.517 4.002 -12.042 1.00 88.88 220 ALA A C 1
ATOM 1716 O O . ALA A 1 220 ? 10.747 3.406 -10.996 1.00 88.88 220 ALA A O 1
ATOM 1717 N N . VAL A 1 221 ? 11.262 5.053 -12.406 1.00 89.31 221 VAL A N 1
ATOM 1718 C CA . VAL A 1 221 ? 12.321 5.616 -11.542 1.00 89.31 221 VAL A CA 1
ATOM 1719 C C . VAL A 1 221 ? 11.736 6.384 -10.350 1.00 89.31 221 VAL A C 1
ATOM 1721 O O . VAL A 1 221 ? 12.297 6.334 -9.257 1.00 89.31 221 VAL A O 1
ATOM 1724 N N . GLN A 1 222 ? 10.615 7.088 -10.532 1.00 89.25 222 GLN A N 1
ATOM 1725 C CA . GLN A 1 222 ? 10.009 7.919 -9.483 1.00 89.25 222 GLN A CA 1
ATOM 1726 C C . GLN A 1 222 ? 9.072 7.158 -8.524 1.00 89.25 222 GLN A C 1
ATOM 1728 O O . GLN A 1 222 ? 8.684 7.725 -7.506 1.00 89.25 222 GLN A O 1
ATOM 1733 N N . SER A 1 223 ? 8.717 5.900 -8.802 1.00 88.19 223 SER A N 1
ATOM 1734 C CA . SER A 1 223 ? 7.730 5.140 -8.020 1.00 88.19 223 SER A CA 1
ATOM 1735 C C . SER A 1 223 ? 8.221 4.577 -6.679 1.00 88.19 223 SER A C 1
ATOM 1737 O O . SER A 1 223 ? 7.380 4.142 -5.896 1.00 88.19 223 SER A O 1
ATOM 1739 N N . SER A 1 224 ? 9.530 4.587 -6.375 1.00 89.25 224 SER A N 1
ATOM 1740 C CA . SER A 1 224 ? 10.094 3.885 -5.195 1.00 89.25 224 SER A CA 1
ATOM 1741 C C . SER A 1 224 ? 9.383 4.224 -3.881 1.00 89.25 224 SER A C 1
ATOM 1743 O O . SER A 1 224 ? 8.993 3.322 -3.148 1.00 89.25 224 SER A O 1
ATOM 1745 N N . SER A 1 225 ? 9.126 5.509 -3.613 1.00 87.38 225 SER A N 1
ATOM 1746 C CA . SER A 1 225 ? 8.447 5.940 -2.382 1.00 87.38 225 SER A CA 1
ATOM 1747 C C . SER A 1 225 ? 6.971 5.536 -2.333 1.00 87.38 225 SER A C 1
ATOM 1749 O O . SER A 1 225 ? 6.448 5.264 -1.253 1.00 87.38 225 SER A O 1
ATOM 1751 N N . GLN A 1 226 ? 6.293 5.457 -3.483 1.00 86.31 226 GLN A N 1
ATOM 1752 C CA . GLN A 1 226 ? 4.923 4.949 -3.566 1.00 86.31 226 GLN A CA 1
ATOM 1753 C C . GLN A 1 226 ? 4.887 3.433 -3.323 1.00 86.31 226 GLN A C 1
ATOM 1755 O O . GLN A 1 226 ? 4.011 2.952 -2.614 1.00 86.31 226 GLN A O 1
ATOM 1760 N N . GLU A 1 227 ? 5.847 2.685 -3.867 1.00 88.06 227 GLU A N 1
ATOM 1761 C CA . GLU A 1 227 ? 5.965 1.2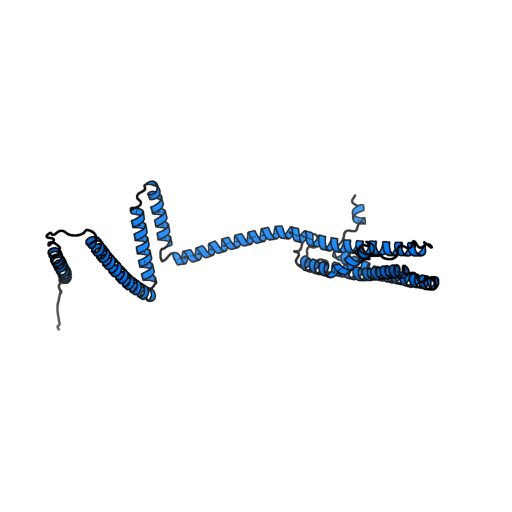31 -3.692 1.00 88.06 227 GLU A CA 1
ATOM 1762 C C . GLU A 1 227 ? 6.322 0.846 -2.250 1.00 88.06 227 GLU A C 1
ATOM 1764 O O . GLU A 1 227 ? 5.709 -0.061 -1.696 1.00 88.06 227 GLU A O 1
ATOM 1769 N N . GLU A 1 228 ? 7.256 1.565 -1.619 1.00 87.19 228 GLU A N 1
ATOM 1770 C CA . GLU A 1 228 ? 7.591 1.410 -0.196 1.00 87.19 228 GLU A CA 1
ATOM 1771 C C . GLU A 1 228 ? 6.360 1.679 0.686 1.00 87.19 228 GLU A C 1
ATOM 1773 O O . GLU A 1 228 ? 6.001 0.844 1.514 1.00 87.19 228 GLU A O 1
ATOM 1778 N N . THR A 1 229 ? 5.638 2.777 0.427 1.00 87.81 229 THR A N 1
ATOM 1779 C CA . THR A 1 229 ? 4.396 3.125 1.141 1.00 87.81 229 THR A CA 1
ATOM 1780 C C . THR A 1 229 ? 3.307 2.054 0.972 1.00 87.81 229 THR A C 1
ATOM 1782 O O . THR A 1 229 ? 2.659 1.669 1.943 1.00 87.81 229 THR A O 1
ATOM 1785 N N . LEU A 1 230 ? 3.102 1.544 -0.248 1.00 86.31 230 LEU A N 1
ATOM 1786 C CA . LEU A 1 230 ? 2.123 0.485 -0.526 1.00 86.31 230 LEU A CA 1
ATOM 1787 C C . LEU A 1 230 ? 2.485 -0.837 0.166 1.00 86.31 230 LEU A C 1
ATOM 1789 O O . LEU A 1 230 ? 1.591 -1.543 0.627 1.00 86.31 230 LEU A O 1
ATOM 1793 N N . VAL A 1 231 ? 3.774 -1.171 0.273 1.00 86.12 231 VAL A N 1
ATOM 1794 C CA . VAL A 1 231 ? 4.230 -2.394 0.953 1.00 86.12 231 VAL A CA 1
ATOM 1795 C C . VAL A 1 231 ? 4.136 -2.283 2.473 1.00 86.12 231 VAL A C 1
ATOM 1797 O O . VAL A 1 231 ? 3.758 -3.267 3.109 1.00 86.12 231 VAL A O 1
ATOM 1800 N N . ASP A 1 232 ? 4.395 -1.113 3.059 1.00 85.31 232 ASP A N 1
ATOM 1801 C CA . ASP A 1 232 ? 4.165 -0.884 4.491 1.00 85.31 232 ASP A CA 1
ATOM 1802 C C . ASP A 1 232 ? 2.675 -1.008 4.858 1.00 85.31 232 ASP A C 1
ATOM 1804 O O . ASP A 1 232 ? 2.352 -1.532 5.925 1.00 85.31 232 ASP A O 1
ATOM 1808 N N . PHE A 1 233 ? 1.754 -0.622 3.963 1.00 83.94 233 PHE A N 1
ATOM 1809 C CA . PHE A 1 233 ? 0.323 -0.901 4.137 1.00 83.94 233 PHE A CA 1
ATOM 1810 C C . PHE A 1 233 ? -0.026 -2.384 3.922 1.00 83.94 233 PHE A C 1
ATOM 1812 O O . PHE A 1 233 ? -0.697 -2.972 4.769 1.00 83.94 233 PHE A O 1
ATOM 1819 N N . ALA A 1 234 ? 0.468 -3.022 2.855 1.00 79.25 234 ALA A N 1
ATOM 1820 C CA . ALA A 1 234 ? 0.214 -4.442 2.575 1.00 79.25 234 ALA A CA 1
ATOM 1821 C C . ALA A 1 234 ? 0.793 -5.393 3.647 1.00 79.25 234 ALA A C 1
ATOM 1823 O O . ALA A 1 234 ? 0.323 -6.518 3.817 1.00 79.25 234 ALA A O 1
ATOM 1824 N N . LEU A 1 235 ? 1.793 -4.958 4.422 1.00 80.88 235 LEU A N 1
ATOM 1825 C CA . LEU A 1 235 ? 2.346 -5.726 5.543 1.00 80.88 235 LEU A CA 1
ATOM 1826 C C . LEU A 1 235 ? 1.342 -5.932 6.696 1.00 80.88 235 LEU A C 1
ATOM 1828 O O . LEU A 1 235 ? 1.487 -6.891 7.454 1.00 80.88 235 LEU A O 1
ATOM 1832 N N . TRP A 1 236 ? 0.328 -5.069 6.822 1.00 76.44 236 TRP A N 1
ATOM 1833 C CA . TRP A 1 236 ? -0.728 -5.173 7.842 1.00 76.44 236 TRP A CA 1
ATOM 1834 C C . TRP A 1 236 ? -1.893 -6.090 7.454 1.00 76.44 236 TRP A C 1
ATOM 1836 O O . TRP A 1 236 ? -2.840 -6.248 8.227 1.00 76.44 236 TRP A O 1
ATOM 1846 N N . GLU A 1 237 ? -1.836 -6.702 6.276 1.00 70.75 237 GLU A N 1
ATOM 1847 C CA . GLU A 1 237 ? -2.926 -7.503 5.741 1.00 70.75 237 GLU A CA 1
ATOM 1848 C C . GLU A 1 237 ? -3.147 -8.819 6.521 1.00 70.75 237 GLU A C 1
ATOM 1850 O O . GLU A 1 237 ? -2.207 -9.605 6.708 1.00 70.75 237 GLU A O 1
ATOM 1855 N N . PRO A 1 238 ? -4.383 -9.113 6.980 1.00 70.62 238 PRO A N 1
ATOM 1856 C CA . PRO A 1 238 ? -4.685 -10.378 7.641 1.00 70.62 238 PRO A CA 1
ATOM 1857 C C . PRO A 1 238 ? -4.528 -11.572 6.672 1.00 70.62 238 PRO A C 1
ATOM 1859 O O . PRO A 1 238 ? -4.792 -11.428 5.479 1.00 70.62 238 PRO A O 1
ATOM 1862 N N . PRO A 1 239 ? -4.128 -12.774 7.139 1.00 70.38 239 PRO A N 1
ATOM 1863 C CA . PRO A 1 239 ? -3.908 -13.927 6.261 1.00 70.38 239 PRO A CA 1
ATOM 1864 C C . PRO A 1 239 ? -5.185 -14.382 5.542 1.00 70.38 239 PRO A C 1
ATOM 1866 O O . PRO A 1 239 ? -6.139 -14.820 6.191 1.00 70.38 239 PRO A O 1
ATOM 1869 N N . HIS A 1 240 ? -5.189 -14.333 4.208 1.00 70.88 240 HIS A N 1
ATOM 1870 C CA . HIS A 1 240 ? -6.352 -14.656 3.379 1.00 70.88 240 HIS A CA 1
ATOM 1871 C C . HIS A 1 240 ? -5.991 -15.410 2.085 1.00 70.88 240 HIS A C 1
ATOM 1873 O O . HIS A 1 240 ? -4.833 -15.742 1.815 1.00 70.88 240 HIS A O 1
ATOM 1879 N N . GLY A 1 241 ? -7.021 -15.760 1.308 1.00 68.19 241 GLY A N 1
ATOM 1880 C CA . GLY A 1 241 ? -6.872 -16.371 -0.013 1.00 68.19 241 GLY A CA 1
ATOM 1881 C C . GLY A 1 241 ? -6.066 -17.688 -0.021 1.00 68.19 241 GLY A C 1
ATOM 1882 O O . GLY A 1 241 ? -6.214 -18.523 0.882 1.00 68.19 241 GLY A O 1
ATOM 1883 N N . PRO A 1 242 ? -5.229 -17.930 -1.051 1.00 63.31 242 PRO A N 1
ATOM 1884 C CA . PRO A 1 242 ? -4.347 -19.099 -1.095 1.00 63.31 242 PRO A CA 1
ATOM 1885 C C . PRO A 1 242 ? -3.169 -18.986 -0.108 1.00 63.31 242 PRO A C 1
ATOM 1887 O O . PRO A 1 242 ? -2.635 -20.007 0.333 1.00 63.31 242 PRO A O 1
ATOM 1890 N N . TYR A 1 243 ? -2.790 -17.769 0.291 1.00 63.00 243 TYR A N 1
ATOM 1891 C CA . TYR A 1 243 ? -1.657 -17.477 1.168 1.00 63.00 243 TYR A CA 1
ATOM 1892 C C . TYR A 1 243 ? -2.048 -17.594 2.649 1.00 63.00 243 TYR A C 1
ATOM 1894 O O . TYR A 1 243 ? -2.079 -16.626 3.402 1.00 63.00 243 TYR A O 1
ATOM 1902 N N . LYS A 1 244 ? -2.321 -18.822 3.104 1.00 58.19 244 LYS A N 1
ATOM 1903 C CA . LYS A 1 244 ? -2.836 -19.133 4.459 1.00 58.19 244 LYS A CA 1
ATOM 1904 C C . LYS A 1 244 ? -1.845 -18.891 5.624 1.00 58.19 244 LYS A C 1
ATOM 1906 O O . LYS A 1 244 ? -1.921 -19.566 6.650 1.00 58.19 244 LYS A O 1
ATOM 1911 N N . LYS A 1 245 ? -0.873 -17.987 5.463 1.00 63.66 245 LYS A N 1
ATOM 1912 C CA . LYS A 1 245 ? 0.170 -17.586 6.424 1.00 63.66 245 LYS A CA 1
ATOM 1913 C C . LYS A 1 245 ? 0.576 -16.134 6.143 1.00 63.66 245 LYS A C 1
ATOM 1915 O O . LYS A 1 245 ? 0.595 -15.738 4.988 1.00 63.66 245 LYS A O 1
ATOM 1920 N N . PHE A 1 246 ? 1.068 -15.416 7.156 1.00 64.06 246 PHE A N 1
ATOM 1921 C CA . PHE A 1 246 ? 1.673 -14.066 7.063 1.00 64.06 246 PHE A CA 1
ATOM 1922 C C . PHE A 1 246 ? 2.934 -13.947 6.163 1.00 64.06 246 PHE A C 1
ATOM 1924 O O . PHE A 1 246 ? 3.692 -12.988 6.269 1.00 64.06 246 PHE A O 1
ATOM 1931 N N . ASN A 1 247 ? 3.224 -14.930 5.309 1.00 67.50 247 ASN A N 1
ATOM 1932 C CA . ASN A 1 247 ? 4.466 -15.033 4.542 1.00 67.50 247 ASN A CA 1
ATOM 1933 C C . ASN A 1 247 ? 4.273 -14.550 3.091 1.00 67.50 247 ASN A C 1
ATOM 1935 O O . ASN A 1 247 ? 4.672 -15.229 2.143 1.00 67.50 247 ASN A O 1
ATOM 1939 N N . TYR A 1 248 ? 3.610 -13.402 2.932 1.00 77.19 248 TYR A N 1
ATOM 1940 C CA . TYR A 1 248 ? 3.307 -12.792 1.638 1.00 77.19 248 TYR A CA 1
ATOM 1941 C C . TYR A 1 248 ? 4.574 -12.292 0.906 1.00 77.19 248 TYR A C 1
ATOM 1943 O O . TYR A 1 248 ? 5.528 -11.841 1.551 1.00 77.19 248 TYR A O 1
ATOM 1951 N N . PRO A 1 249 ? 4.599 -12.296 -0.441 1.00 85.56 249 PRO A N 1
ATOM 1952 C CA . PRO A 1 249 ? 5.782 -11.943 -1.230 1.00 85.56 249 PRO A CA 1
ATOM 1953 C C . PRO A 1 249 ? 6.018 -10.427 -1.417 1.00 85.56 249 PRO A C 1
ATOM 1955 O O . PRO A 1 249 ? 6.780 -10.038 -2.302 1.00 85.56 249 PRO A O 1
ATOM 1958 N N . TRP A 1 250 ? 5.426 -9.548 -0.595 1.00 86.25 250 TRP A N 1
ATOM 1959 C CA . TRP A 1 250 ? 5.523 -8.079 -0.737 1.00 86.25 250 TRP A CA 1
ATOM 1960 C C . TRP A 1 250 ? 6.964 -7.556 -0.844 1.00 86.25 250 TRP A C 1
ATOM 1962 O O . TRP A 1 250 ? 7.251 -6.653 -1.626 1.00 86.25 250 TRP A O 1
ATOM 1972 N N . LYS A 1 251 ? 7.909 -8.177 -0.129 1.00 87.00 251 LYS A N 1
ATOM 1973 C CA . LYS A 1 251 ? 9.332 -7.805 -0.203 1.00 87.00 251 LYS A CA 1
ATOM 1974 C C . LYS A 1 251 ? 9.991 -8.182 -1.538 1.00 87.00 251 LYS A C 1
ATOM 1976 O O . LYS A 1 251 ? 10.892 -7.467 -1.970 1.00 87.00 251 LYS A O 1
ATOM 1981 N N . SER A 1 252 ? 9.535 -9.236 -2.221 1.00 88.94 252 SER A N 1
ATOM 1982 C CA . SER A 1 252 ? 10.025 -9.581 -3.566 1.00 88.94 252 SER A CA 1
ATOM 1983 C C . SER A 1 252 ? 9.478 -8.627 -4.640 1.00 88.94 252 SER A C 1
ATOM 1985 O O . SER A 1 252 ? 10.204 -8.324 -5.580 1.00 88.94 252 SER A O 1
ATOM 1987 N N . TYR A 1 253 ? 8.285 -8.034 -4.469 1.00 89.62 253 TYR A N 1
ATOM 1988 C CA . TYR A 1 253 ? 7.823 -6.944 -5.350 1.00 89.62 253 TYR A CA 1
ATOM 1989 C C . TYR A 1 253 ? 8.774 -5.730 -5.328 1.00 89.62 253 TYR A C 1
ATOM 1991 O O . TYR A 1 253 ? 9.132 -5.223 -6.393 1.00 89.62 253 TYR A O 1
ATOM 1999 N N . ILE A 1 254 ? 9.252 -5.304 -4.147 1.00 90.38 254 ILE A N 1
ATOM 2000 C CA . ILE A 1 254 ? 10.243 -4.211 -4.043 1.00 90.38 254 ILE A CA 1
ATOM 2001 C C . ILE A 1 254 ? 11.545 -4.584 -4.754 1.00 90.38 254 ILE A C 1
ATOM 2003 O O . ILE A 1 254 ? 12.081 -3.769 -5.503 1.00 90.38 254 ILE A O 1
ATOM 2007 N N . LYS A 1 255 ? 12.052 -5.809 -4.561 1.00 92.62 255 LYS A N 1
ATOM 2008 C CA . LYS A 1 255 ? 13.273 -6.264 -5.242 1.00 92.62 255 LYS A CA 1
ATOM 2009 C C . LYS A 1 255 ? 13.145 -6.218 -6.767 1.00 92.62 255 LYS A C 1
ATOM 2011 O O . LYS A 1 255 ? 14.030 -5.688 -7.436 1.00 92.62 255 LYS A O 1
ATOM 2016 N N . VAL A 1 256 ? 12.043 -6.750 -7.302 1.00 93.94 256 VAL A N 1
ATOM 2017 C CA . VAL A 1 256 ? 11.747 -6.753 -8.740 1.00 93.94 256 VAL A CA 1
ATOM 2018 C C . VAL A 1 256 ? 11.694 -5.323 -9.274 1.00 93.94 256 VAL A C 1
ATOM 2020 O O . VAL A 1 256 ? 12.323 -5.033 -10.289 1.00 93.94 256 VAL A O 1
ATOM 2023 N N . SER A 1 257 ? 11.038 -4.397 -8.566 1.00 92.50 257 SER A N 1
ATOM 2024 C CA . SER A 1 257 ? 11.045 -2.984 -8.963 1.00 92.50 257 SER A CA 1
ATOM 2025 C C . SER A 1 257 ? 12.431 -2.333 -8.840 1.00 92.50 257 SER A C 1
ATOM 2027 O O . SER A 1 257 ? 12.815 -1.538 -9.693 1.00 92.50 257 SER A O 1
ATOM 2029 N N . GLY A 1 258 ? 13.243 -2.706 -7.848 1.00 93.00 258 GLY A N 1
ATOM 2030 C CA . GLY A 1 258 ? 14.641 -2.278 -7.745 1.00 93.00 258 GLY A CA 1
ATOM 2031 C C . GLY A 1 258 ? 15.469 -2.692 -8.968 1.00 93.00 258 GLY A C 1
ATOM 2032 O O . GLY A 1 258 ? 16.122 -1.856 -9.595 1.00 93.00 258 GLY A O 1
ATOM 2033 N N . ALA A 1 259 ? 15.376 -3.960 -9.378 1.00 93.88 259 ALA A N 1
ATOM 2034 C CA . ALA A 1 259 ? 16.006 -4.455 -10.603 1.00 93.88 259 ALA A CA 1
ATOM 2035 C C . ALA A 1 259 ? 15.444 -3.770 -11.869 1.00 93.88 259 ALA A C 1
ATOM 2037 O O . ALA A 1 259 ? 16.206 -3.423 -12.776 1.00 93.88 259 ALA A O 1
ATOM 2038 N N . LEU A 1 260 ? 14.137 -3.486 -11.913 1.00 94.44 260 LEU A N 1
ATOM 2039 C CA . LEU A 1 260 ? 13.499 -2.742 -13.003 1.00 94.44 260 LEU A CA 1
ATOM 2040 C C . LEU A 1 260 ? 14.014 -1.299 -13.077 1.00 94.44 260 LEU A C 1
ATOM 2042 O O . LEU A 1 260 ? 14.284 -0.801 -14.168 1.00 94.44 260 LEU A O 1
ATOM 2046 N N . ARG A 1 261 ? 14.228 -0.640 -11.935 1.00 93.06 261 ARG A N 1
ATOM 2047 C CA . ARG A 1 261 ? 14.820 0.701 -11.844 1.00 93.06 261 ARG A CA 1
ATOM 2048 C C . ARG A 1 261 ? 16.262 0.718 -12.354 1.00 93.06 261 ARG A C 1
ATOM 2050 O O . ARG A 1 261 ? 16.617 1.609 -13.123 1.00 93.06 261 ARG A O 1
ATOM 2057 N N . HIS A 1 262 ? 17.062 -0.311 -12.058 1.00 92.25 262 HIS A N 1
ATOM 2058 C CA . HIS A 1 262 ? 18.381 -0.485 -12.682 1.00 92.25 262 HIS A CA 1
ATOM 2059 C C . HIS A 1 262 ? 18.315 -0.646 -14.211 1.00 92.25 262 HIS A C 1
ATOM 2061 O O . HIS A 1 262 ? 19.230 -0.187 -14.896 1.00 92.25 262 HIS A O 1
ATOM 2067 N N . CYS A 1 263 ? 17.246 -1.228 -14.761 1.00 93.19 263 CYS A N 1
ATOM 2068 C CA . CYS A 1 263 ? 17.011 -1.280 -16.208 1.00 93.19 263 CYS A CA 1
ATOM 2069 C C . CYS A 1 263 ? 16.535 0.081 -16.761 1.00 93.19 263 CYS A C 1
ATOM 2071 O O . CYS A 1 263 ? 17.029 0.540 -17.790 1.00 93.19 263 CYS A O 1
ATOM 2073 N N . ALA A 1 264 ? 15.647 0.780 -16.047 1.00 92.50 264 ALA A N 1
ATOM 2074 C CA . ALA A 1 264 ? 15.123 2.097 -16.418 1.00 92.50 264 ALA A CA 1
ATOM 2075 C C . ALA A 1 264 ? 16.217 3.179 -16.513 1.00 92.50 264 ALA A C 1
ATOM 2077 O O . ALA A 1 264 ? 16.164 4.027 -17.403 1.00 92.50 264 ALA A O 1
ATOM 2078 N N . PHE A 1 265 ? 17.246 3.126 -15.657 1.00 91.94 265 PHE A N 1
ATOM 2079 C CA . PHE A 1 265 ? 18.414 4.010 -15.771 1.00 91.94 265 PHE A CA 1
ATOM 2080 C C . PHE A 1 265 ? 19.225 3.783 -17.061 1.00 91.94 265 PHE A C 1
ATOM 2082 O O . PHE A 1 265 ? 19.777 4.741 -17.596 1.00 91.94 265 PHE A O 1
ATOM 2089 N N . MET A 1 266 ? 19.258 2.561 -17.608 1.00 91.50 266 MET A N 1
ATOM 2090 C CA . MET A 1 266 ? 19.909 2.307 -18.902 1.00 91.50 266 MET A CA 1
ATOM 2091 C C . MET A 1 266 ? 19.101 2.893 -20.059 1.00 91.50 266 MET A C 1
ATOM 2093 O O . MET A 1 266 ? 19.674 3.511 -20.950 1.00 91.50 266 MET A O 1
ATOM 2097 N N . VAL A 1 267 ? 17.769 2.782 -20.012 1.00 91.44 267 VAL A N 1
ATOM 2098 C CA . VAL A 1 267 ? 16.876 3.412 -21.002 1.00 91.44 267 VAL A CA 1
ATOM 2099 C C . VAL A 1 267 ? 16.983 4.943 -20.948 1.00 91.44 267 VAL A C 1
ATOM 2101 O O . VAL A 1 267 ? 17.018 5.596 -21.986 1.00 91.44 267 VAL A O 1
ATOM 2104 N N . MET A 1 268 ? 17.139 5.523 -19.752 1.00 90.81 268 MET A N 1
ATOM 2105 C CA . MET A 1 268 ? 17.433 6.952 -19.579 1.00 90.81 268 MET A CA 1
ATOM 2106 C C . MET A 1 268 ? 18.769 7.359 -20.231 1.00 90.81 268 MET A C 1
ATOM 2108 O O . MET A 1 268 ? 18.841 8.414 -20.859 1.00 90.81 268 MET A O 1
ATOM 2112 N N . ALA A 1 269 ? 19.811 6.527 -20.125 1.00 89.12 269 ALA A N 1
ATOM 2113 C CA . ALA A 1 269 ? 21.093 6.767 -20.791 1.00 89.12 269 ALA A CA 1
ATOM 2114 C C . ALA A 1 269 ? 20.983 6.649 -22.324 1.00 89.12 269 ALA A C 1
ATOM 2116 O O . ALA A 1 269 ? 21.472 7.523 -23.035 1.00 89.12 269 ALA A O 1
ATOM 2117 N N . MET A 1 270 ? 20.274 5.633 -22.834 1.00 86.62 270 MET A N 1
ATOM 2118 C CA . MET A 1 270 ? 19.990 5.458 -24.268 1.00 86.62 270 MET A CA 1
ATOM 2119 C C . MET A 1 270 ? 19.247 6.661 -24.861 1.00 86.62 270 MET A C 1
ATOM 2121 O O . MET A 1 270 ? 19.623 7.155 -25.922 1.00 86.62 270 MET A O 1
ATOM 2125 N N . HIS A 1 271 ? 18.223 7.165 -24.160 1.00 84.56 271 HIS A N 1
ATOM 2126 C CA . HIS A 1 271 ? 17.502 8.382 -24.546 1.00 84.56 271 HIS A CA 1
ATOM 2127 C C . HIS A 1 271 ? 18.443 9.594 -24.591 1.00 84.56 271 HIS A C 1
ATOM 2129 O O . HIS A 1 271 ? 18.410 10.360 -25.551 1.00 84.56 271 HIS A O 1
ATOM 2135 N N . GLY A 1 272 ? 19.356 9.713 -23.621 1.00 81.69 272 GLY A N 1
ATOM 2136 C CA . GLY A 1 272 ? 20.427 10.713 -23.632 1.00 81.69 272 GLY A CA 1
ATOM 2137 C C . GLY A 1 272 ? 21.343 10.627 -24.861 1.00 81.69 272 GLY A C 1
ATOM 2138 O O . GLY A 1 272 ? 21.611 11.654 -25.484 1.00 81.69 272 GLY A O 1
ATOM 2139 N N . CYS A 1 273 ? 21.770 9.423 -25.257 1.00 77.94 273 CYS A N 1
ATOM 2140 C CA . CYS A 1 273 ? 22.583 9.212 -26.461 1.00 77.94 273 CYS A CA 1
ATOM 2141 C C . CYS A 1 273 ? 21.852 9.679 -27.730 1.00 77.94 273 CYS A C 1
ATOM 2143 O O . CYS A 1 273 ? 22.403 10.484 -28.481 1.00 77.94 273 CYS A O 1
ATOM 2145 N N . ILE A 1 274 ? 20.593 9.264 -27.918 1.00 75.25 274 ILE A N 1
ATOM 2146 C CA . ILE A 1 274 ? 19.765 9.660 -29.073 1.00 75.25 274 ILE A CA 1
ATOM 2147 C C . ILE A 1 274 ? 19.626 11.189 -29.144 1.00 75.25 274 ILE A C 1
ATOM 2149 O O . ILE A 1 274 ? 19.787 11.782 -30.208 1.00 75.25 274 ILE A O 1
ATOM 2153 N N . LEU A 1 275 ? 19.387 11.853 -28.008 1.00 73.31 275 LEU A N 1
ATOM 2154 C CA . LEU A 1 275 ? 19.283 13.315 -27.959 1.00 73.31 275 LEU A CA 1
ATOM 2155 C C . LEU A 1 275 ? 20.610 14.039 -28.215 1.00 73.31 275 LEU A C 1
ATOM 2157 O O . LEU A 1 275 ? 20.590 15.163 -28.718 1.00 73.31 275 LEU A O 1
ATOM 2161 N N . SER A 1 276 ? 21.750 13.421 -27.894 1.00 70.88 276 SER A N 1
ATOM 2162 C CA . SER A 1 276 ? 23.066 13.993 -28.200 1.00 70.88 276 SER A CA 1
ATOM 2163 C C . SER A 1 276 ? 23.398 13.932 -29.695 1.00 70.88 276 SER A C 1
ATOM 2165 O O . SER A 1 276 ? 23.926 14.897 -30.239 1.00 70.88 276 SER A O 1
ATOM 2167 N N . GLU A 1 277 ? 23.004 12.858 -30.386 1.00 62.03 277 GLU A N 1
ATOM 2168 C CA . GLU A 1 277 ? 23.267 12.659 -31.820 1.00 62.03 277 GLU A CA 1
ATOM 2169 C C . GLU A 1 277 ? 22.380 13.528 -32.733 1.00 62.03 277 GLU A C 1
ATOM 2171 O O . GLU A 1 277 ? 22.703 13.772 -33.894 1.00 62.03 277 GLU A O 1
ATOM 2176 N N . ILE A 1 278 ? 21.292 14.082 -32.188 1.00 59.44 278 ILE A N 1
ATOM 2177 C CA . ILE A 1 278 ? 20.419 15.051 -32.868 1.00 59.44 278 ILE A CA 1
ATOM 2178 C C . ILE A 1 278 ? 21.048 16.468 -32.922 1.00 59.44 278 ILE A C 1
ATOM 2180 O O . ILE A 1 278 ? 20.537 17.338 -33.633 1.00 59.44 278 ILE A O 1
ATOM 2184 N N . GLN A 1 279 ? 22.175 16.729 -32.238 1.00 53.31 279 GLN A N 1
ATOM 2185 C CA . GLN A 1 279 ? 22.906 18.004 -32.337 1.00 53.31 279 GLN A CA 1
ATOM 2186 C C . GLN A 1 279 ? 23.959 17.978 -33.472 1.00 53.31 279 GLN A C 1
ATOM 2188 O O . GLN A 1 279 ? 24.891 17.176 -33.423 1.00 53.31 279 GLN A O 1
ATOM 2193 N N . PRO A 1 280 ? 23.854 18.842 -34.504 1.00 49.50 280 PRO A N 1
ATOM 2194 C CA . PRO A 1 280 ? 24.645 18.683 -35.725 1.00 49.50 280 PRO A CA 1
ATOM 2195 C C . PRO A 1 280 ? 25.988 19.441 -35.715 1.00 49.50 280 PRO A C 1
ATOM 2197 O O . PRO A 1 280 ? 26.022 20.646 -35.963 1.00 49.50 280 PRO A O 1
ATOM 2200 N N . GLU A 1 281 ? 27.111 18.723 -35.589 1.00 48.88 281 GLU A N 1
ATOM 2201 C CA . GLU A 1 281 ? 28.438 19.231 -35.987 1.00 48.88 281 GLU A CA 1
ATOM 2202 C C . GLU A 1 281 ? 28.960 18.545 -37.262 1.00 48.88 281 GLU A C 1
ATOM 2204 O O . GLU A 1 281 ? 29.421 17.402 -37.276 1.00 48.88 281 GLU A O 1
ATOM 2209 N N . SER A 1 282 ? 28.915 19.284 -38.373 1.00 54.50 282 SER A N 1
ATOM 2210 C CA . SER A 1 282 ? 28.988 18.771 -39.750 1.00 54.50 282 SER A CA 1
ATOM 2211 C C . SER A 1 282 ? 30.361 18.268 -40.236 1.00 54.50 282 SER A C 1
ATOM 2213 O O . SER A 1 282 ? 30.584 18.203 -41.445 1.00 54.50 282 SER A O 1
ATOM 2215 N N . LYS A 1 283 ? 31.320 17.997 -39.340 1.00 50.50 283 LYS A N 1
ATOM 2216 C CA . LYS A 1 283 ? 32.701 17.595 -39.694 1.00 50.50 283 LYS A CA 1
ATOM 2217 C C . LYS A 1 283 ? 33.288 16.448 -38.868 1.00 50.50 283 LYS A C 1
ATOM 2219 O O . LYS A 1 283 ? 34.363 15.972 -39.211 1.00 50.50 283 LYS A O 1
ATOM 2224 N N . VAL A 1 284 ? 32.595 15.986 -37.826 1.00 55.09 284 VAL A N 1
ATOM 2225 C CA . VAL A 1 284 ? 33.017 14.830 -37.005 1.00 55.09 284 VAL A CA 1
ATOM 2226 C C . VAL A 1 284 ? 32.072 13.632 -37.211 1.00 55.09 284 VAL A C 1
ATOM 2228 O O . VAL A 1 284 ? 32.232 12.595 -36.584 1.00 55.09 284 VAL A O 1
ATOM 2231 N N . TYR A 1 285 ? 31.095 13.756 -38.116 1.00 56.59 285 TYR A N 1
ATOM 2232 C CA . TYR A 1 285 ? 29.906 12.900 -38.190 1.00 56.59 285 TYR A CA 1
ATOM 2233 C C . TYR A 1 285 ? 30.198 11.395 -38.334 1.00 56.59 285 TYR A C 1
ATOM 2235 O O . TYR A 1 285 ? 29.610 10.595 -37.619 1.00 56.59 285 TYR A O 1
ATOM 2243 N N . GLU A 1 286 ? 31.151 10.998 -39.180 1.00 56.62 286 GLU A N 1
ATOM 2244 C CA . GLU A 1 286 ? 31.496 9.583 -39.418 1.00 56.62 286 GLU A CA 1
ATOM 2245 C C . GLU A 1 286 ? 32.155 8.918 -38.190 1.00 56.62 286 GLU A C 1
ATOM 2247 O O . GLU A 1 286 ? 31.788 7.810 -37.789 1.00 56.62 286 GLU A O 1
ATOM 2252 N N . SER A 1 287 ? 33.064 9.632 -37.517 1.00 57.94 287 SER A N 1
ATOM 2253 C CA . SER A 1 287 ? 33.701 9.194 -36.263 1.00 57.94 287 SER A CA 1
ATOM 2254 C C . SER A 1 287 ? 32.771 9.307 -35.048 1.00 57.94 287 SER A C 1
ATOM 2256 O O . SER A 1 287 ? 32.889 8.534 -34.102 1.00 57.94 287 SER A O 1
ATOM 2258 N N . ALA A 1 288 ? 31.848 10.272 -35.055 1.00 59.38 288 ALA A N 1
ATOM 2259 C CA . ALA A 1 288 ? 30.866 10.464 -33.993 1.00 59.38 288 ALA A CA 1
ATOM 2260 C C . ALA A 1 288 ? 29.746 9.419 -34.065 1.00 59.38 288 ALA A C 1
ATOM 2262 O O . ALA A 1 288 ? 29.380 8.879 -33.029 1.00 59.38 288 ALA A O 1
ATOM 2263 N N . SER A 1 289 ? 29.258 9.083 -35.264 1.00 67.62 289 SER A N 1
ATOM 2264 C CA . SER A 1 289 ? 28.183 8.102 -35.458 1.00 67.62 289 SER A CA 1
ATOM 2265 C C . SER A 1 289 ? 28.656 6.656 -35.242 1.00 67.62 289 SER A C 1
ATOM 2267 O O . SER A 1 289 ? 27.947 5.819 -34.690 1.00 67.62 289 SER A O 1
ATOM 2269 N N . SER A 1 290 ? 29.918 6.354 -35.566 1.00 70.50 290 SER A N 1
ATOM 2270 C CA . SER A 1 290 ? 30.527 5.075 -35.172 1.00 70.50 290 SER A CA 1
ATOM 2271 C C . SER A 1 290 ? 30.750 4.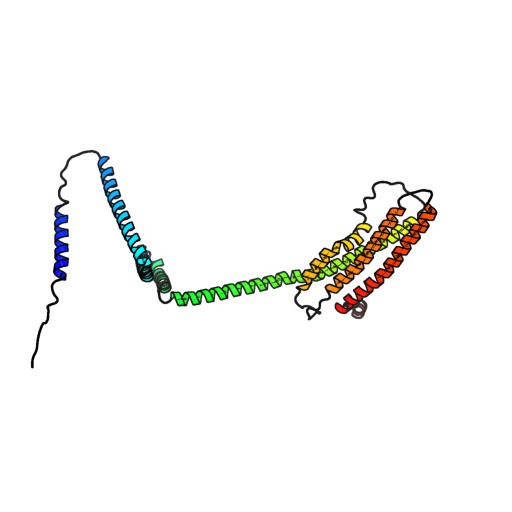972 -33.649 1.00 70.50 290 SER A C 1
ATOM 2273 O O . SER A 1 290 ? 30.588 3.893 -33.075 1.00 70.50 290 SER A O 1
ATOM 2275 N N . LEU A 1 291 ? 31.034 6.088 -32.963 1.00 77.88 291 LEU A N 1
ATOM 2276 C CA . LEU A 1 291 ? 31.146 6.153 -31.499 1.00 77.88 291 LEU A CA 1
ATOM 2277 C C . LEU A 1 291 ? 29.780 6.140 -30.777 1.00 77.88 291 LEU A C 1
ATOM 2279 O O . LEU A 1 291 ? 29.650 5.522 -29.716 1.00 77.88 291 LEU A O 1
ATOM 2283 N N . SER A 1 292 ? 28.747 6.775 -31.335 1.00 76.88 292 SER A N 1
ATOM 2284 C CA . SER A 1 292 ? 27.375 6.724 -30.813 1.00 76.88 292 SER A CA 1
ATOM 2285 C C . SER A 1 292 ? 26.799 5.314 -30.952 1.00 76.88 292 SER A C 1
ATOM 2287 O O . SER A 1 292 ? 26.262 4.786 -29.983 1.00 76.88 292 SER A O 1
ATOM 2289 N N . LEU A 1 293 ? 27.021 4.643 -32.088 1.00 82.62 293 LEU A N 1
ATOM 2290 C CA . LEU A 1 293 ? 26.659 3.242 -32.296 1.00 82.62 293 LEU A CA 1
ATOM 2291 C C . LEU A 1 293 ? 27.356 2.330 -31.283 1.00 82.62 293 LEU A C 1
ATOM 2293 O O . LEU A 1 293 ? 26.712 1.468 -30.682 1.00 82.62 293 LEU A O 1
ATOM 2297 N N . ALA A 1 294 ? 28.653 2.540 -31.040 1.00 85.12 294 ALA A N 1
ATOM 2298 C CA . ALA A 1 294 ? 29.404 1.788 -30.037 1.00 85.12 294 ALA A CA 1
ATOM 2299 C C . ALA A 1 294 ? 28.881 2.020 -28.605 1.00 85.12 294 ALA A C 1
ATOM 2301 O O . ALA A 1 294 ? 28.763 1.069 -27.832 1.00 85.12 294 ALA A O 1
ATOM 2302 N N . THR A 1 295 ? 28.516 3.253 -28.238 1.00 87.81 295 THR A N 1
ATOM 2303 C CA . THR A 1 295 ? 27.949 3.530 -26.905 1.00 87.81 295 THR A CA 1
ATOM 2304 C C . THR A 1 295 ? 26.511 3.017 -26.769 1.00 87.81 295 THR A C 1
ATOM 2306 O O . THR A 1 295 ? 26.210 2.350 -25.784 1.00 87.81 295 THR A O 1
ATOM 2309 N N . PHE A 1 296 ? 25.646 3.208 -27.767 1.00 88.38 296 PHE A N 1
ATOM 2310 C CA . PHE A 1 296 ? 24.264 2.714 -27.769 1.00 88.38 296 PHE A CA 1
ATOM 2311 C C . PHE A 1 296 ? 24.185 1.178 -27.722 1.00 88.38 296 PHE A C 1
ATOM 2313 O O . PHE A 1 296 ? 23.443 0.618 -26.913 1.00 88.38 296 PHE A O 1
ATOM 2320 N N . THR A 1 297 ? 25.000 0.474 -28.518 1.00 89.56 297 THR A N 1
ATOM 2321 C CA . THR A 1 297 ? 25.085 -0.999 -28.465 1.00 89.56 297 THR A CA 1
ATOM 2322 C C . THR A 1 297 ? 25.678 -1.503 -27.148 1.00 89.56 297 THR A C 1
ATOM 2324 O O . THR A 1 297 ? 25.177 -2.487 -26.607 1.00 89.56 297 THR A O 1
ATOM 2327 N N . SER A 1 298 ? 26.662 -0.806 -26.568 1.00 92.00 298 SER A N 1
ATOM 2328 C CA . SER A 1 298 ? 27.177 -1.115 -25.225 1.00 92.00 298 SER A CA 1
ATOM 2329 C C . SER A 1 298 ? 26.089 -0.982 -24.146 1.00 92.00 298 SER A C 1
ATOM 2331 O O . SER A 1 298 ? 25.877 -1.911 -23.364 1.00 92.00 298 SER A O 1
ATOM 2333 N N . LEU A 1 299 ? 25.312 0.111 -24.163 1.00 93.00 299 LEU A N 1
ATOM 2334 C CA . LEU A 1 299 ? 24.175 0.309 -23.253 1.00 93.00 299 LEU A CA 1
ATOM 2335 C C . LEU A 1 299 ? 23.095 -0.774 -23.425 1.00 93.00 299 LEU A C 1
ATOM 2337 O O . LEU A 1 299 ? 22.488 -1.181 -22.435 1.00 93.00 299 LEU A O 1
ATOM 2341 N N . LEU A 1 300 ? 22.855 -1.261 -24.650 1.00 91.06 300 LEU A N 1
ATOM 2342 C CA . LEU A 1 300 ? 21.930 -2.374 -24.913 1.00 91.06 300 LEU A CA 1
ATOM 2343 C C . LEU A 1 300 ? 22.447 -3.706 -24.354 1.00 91.06 300 LEU A C 1
ATOM 2345 O O . LEU A 1 300 ? 21.675 -4.448 -23.749 1.00 91.06 300 LEU A O 1
ATOM 2349 N N . ILE A 1 301 ? 23.742 -3.999 -24.501 1.00 91.88 301 ILE A N 1
ATOM 2350 C CA . ILE A 1 301 ? 24.369 -5.201 -23.929 1.00 91.88 301 ILE A CA 1
ATOM 2351 C C . ILE A 1 301 ? 24.286 -5.165 -22.394 1.00 91.88 301 ILE A C 1
ATOM 2353 O O . ILE A 1 301 ? 23.890 -6.153 -21.772 1.00 91.88 301 ILE A O 1
ATOM 2357 N N . GLU A 1 302 ? 24.575 -4.018 -21.774 1.00 92.31 302 GLU A N 1
ATOM 2358 C CA . GLU A 1 302 ? 24.432 -3.850 -20.325 1.00 92.31 302 GLU A CA 1
ATOM 2359 C C . GLU A 1 302 ? 22.959 -3.917 -19.870 1.00 92.31 302 GLU A C 1
ATOM 2361 O O . GLU A 1 302 ? 22.663 -4.524 -18.838 1.00 92.31 302 GLU A O 1
ATOM 2366 N N . PHE A 1 303 ? 22.011 -3.375 -20.644 1.00 93.69 303 PHE A N 1
ATOM 2367 C CA . PHE A 1 303 ? 20.579 -3.541 -20.373 1.00 93.69 303 PHE A CA 1
ATOM 2368 C C . PHE A 1 303 ? 20.171 -5.022 -20.380 1.00 93.69 303 PHE A C 1
ATOM 2370 O O . PHE A 1 303 ? 19.487 -5.460 -19.457 1.00 93.69 303 PHE A O 1
ATOM 2377 N N . VAL A 1 304 ? 20.624 -5.816 -21.358 1.00 93.56 304 VAL A N 1
ATOM 2378 C CA . VAL A 1 304 ? 20.340 -7.264 -21.419 1.00 93.56 304 VAL A CA 1
ATOM 2379 C C . VAL A 1 304 ? 20.933 -8.004 -20.214 1.00 93.56 304 VAL A C 1
ATOM 2381 O O . VAL A 1 304 ? 20.257 -8.854 -19.633 1.00 93.56 304 VAL A O 1
ATOM 2384 N N . ALA A 1 305 ? 22.144 -7.650 -19.772 1.00 92.19 305 ALA A N 1
ATOM 2385 C CA . ALA A 1 305 ? 22.736 -8.216 -18.557 1.00 92.19 305 ALA A CA 1
ATOM 2386 C C . ALA A 1 305 ? 21.912 -7.882 -17.293 1.00 92.19 305 ALA A C 1
ATOM 2388 O O . ALA A 1 305 ? 21.664 -8.752 -16.458 1.00 92.19 305 ALA A O 1
ATOM 2389 N N . ARG A 1 306 ? 21.412 -6.645 -17.167 1.00 91.06 306 ARG A N 1
ATOM 2390 C CA . ARG A 1 306 ? 20.522 -6.240 -16.060 1.00 91.06 306 ARG A CA 1
ATOM 2391 C C . ARG A 1 306 ? 19.140 -6.904 -16.145 1.00 91.06 306 ARG A C 1
ATOM 2393 O O . ARG A 1 306 ? 18.567 -7.246 -15.110 1.00 91.06 306 ARG A O 1
ATOM 2400 N N . LEU A 1 307 ? 18.637 -7.164 -17.354 1.00 93.31 307 LEU A N 1
ATOM 2401 C CA . LEU A 1 307 ? 17.376 -7.872 -17.587 1.00 93.31 307 LEU A CA 1
ATOM 2402 C C . LEU A 1 307 ? 17.434 -9.326 -17.091 1.00 93.31 307 LEU A C 1
ATOM 2404 O O . LEU A 1 307 ? 16.452 -9.805 -16.533 1.00 93.31 307 LEU A O 1
ATOM 2408 N N . GLN A 1 308 ? 18.579 -10.013 -17.194 1.00 93.06 308 GLN A N 1
ATOM 2409 C CA . GLN A 1 308 ? 18.745 -11.356 -16.611 1.00 93.06 308 GLN A CA 1
ATOM 2410 C C . GLN A 1 308 ? 18.535 -11.352 -15.085 1.00 93.06 308 GLN A C 1
ATOM 2412 O O . GLN A 1 308 ? 17.819 -12.202 -14.557 1.00 93.06 308 GLN A O 1
ATOM 2417 N N . ASN A 1 309 ? 19.079 -10.354 -14.378 1.00 93.38 309 ASN A N 1
ATOM 2418 C CA . ASN A 1 309 ? 18.855 -10.186 -12.937 1.00 93.38 309 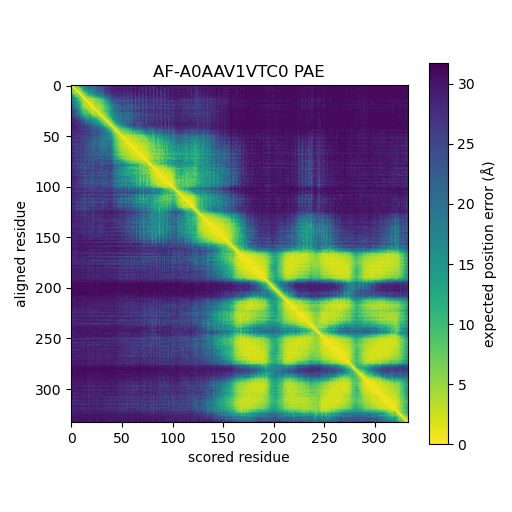ASN A CA 1
ATOM 2419 C C . ASN A 1 309 ? 17.384 -9.857 -12.612 1.00 93.38 309 ASN A C 1
ATOM 2421 O O . ASN A 1 309 ? 16.835 -10.354 -11.630 1.00 93.38 309 ASN A O 1
ATOM 2425 N N . LEU A 1 310 ? 16.731 -9.038 -13.444 1.00 94.81 310 LEU A N 1
ATOM 2426 C CA . LEU A 1 310 ? 15.306 -8.716 -13.317 1.00 94.81 310 LEU A CA 1
ATOM 2427 C C . LEU A 1 310 ? 14.409 -9.955 -13.494 1.00 94.81 310 LEU A C 1
ATOM 2429 O O . LEU A 1 310 ? 13.470 -10.138 -12.722 1.00 94.81 310 LEU A O 1
ATOM 2433 N N . VAL A 1 311 ? 14.721 -10.828 -14.458 1.00 94.25 311 VAL A N 1
ATOM 2434 C CA . VAL A 1 311 ? 14.015 -12.104 -14.668 1.00 94.25 311 VAL A CA 1
ATOM 2435 C C . VAL A 1 311 ? 14.221 -13.057 -13.486 1.00 94.25 311 VAL A C 1
ATOM 2437 O O . VAL A 1 311 ? 13.257 -13.674 -13.042 1.00 94.25 311 VAL A O 1
ATOM 2440 N N . HIS A 1 312 ? 15.430 -13.129 -12.921 1.00 94.31 312 HIS A N 1
ATOM 2441 C CA . HIS A 1 312 ? 15.707 -13.947 -11.736 1.00 94.31 312 HIS A CA 1
ATOM 2442 C C . HIS A 1 312 ? 14.890 -13.503 -10.507 1.00 94.31 312 HIS A C 1
ATOM 2444 O O . HIS A 1 312 ? 14.230 -14.324 -9.872 1.00 94.31 312 HIS A O 1
ATOM 2450 N N . GLU A 1 313 ? 14.866 -12.203 -10.190 1.00 93.94 313 GLU A N 1
ATOM 2451 C CA . GLU A 1 313 ? 14.028 -11.686 -9.094 1.00 93.94 313 GLU A CA 1
ATOM 2452 C C . GLU A 1 313 ? 12.523 -11.839 -9.389 1.00 93.94 313 GLU A C 1
ATOM 2454 O O . GLU A 1 313 ? 11.728 -12.053 -8.474 1.00 93.94 313 GLU A O 1
ATOM 2459 N N . PHE A 1 314 ? 12.109 -11.796 -10.663 1.00 92.69 314 PHE A N 1
ATOM 2460 C CA . PHE A 1 314 ? 10.728 -12.100 -11.048 1.00 92.69 314 PHE A CA 1
ATOM 2461 C C . PHE A 1 314 ? 10.381 -13.589 -10.865 1.00 92.69 314 PHE A C 1
ATOM 2463 O O . PHE A 1 314 ? 9.264 -13.894 -10.456 1.00 92.69 314 PHE A O 1
ATOM 2470 N N . GLN A 1 315 ? 11.314 -14.520 -11.093 1.00 91.56 315 GLN A N 1
ATOM 2471 C CA . GLN A 1 315 ? 11.104 -15.942 -10.785 1.00 91.56 315 GLN A CA 1
ATOM 2472 C C . GLN A 1 315 ? 11.023 -16.201 -9.270 1.00 91.56 315 GLN A C 1
ATOM 2474 O O . GLN A 1 315 ? 10.108 -16.903 -8.844 1.00 91.56 315 GLN A O 1
ATOM 2479 N N . ASP A 1 316 ? 11.873 -15.563 -8.453 1.00 91.25 316 ASP A N 1
ATOM 2480 C CA . ASP A 1 316 ? 11.774 -15.583 -6.978 1.00 91.25 316 ASP A CA 1
ATOM 2481 C C . ASP A 1 316 ? 10.402 -15.084 -6.485 1.00 91.25 316 ASP A C 1
ATOM 2483 O O . ASP A 1 316 ? 9.793 -15.682 -5.593 1.00 91.25 316 ASP A O 1
ATOM 2487 N N . LEU A 1 317 ? 9.887 -14.011 -7.096 1.00 90.56 317 LEU A N 1
ATOM 2488 C CA . LEU A 1 317 ? 8.535 -13.512 -6.851 1.00 90.56 317 LEU A CA 1
ATOM 2489 C C . LEU A 1 317 ? 7.464 -14.521 -7.303 1.00 90.56 317 LEU A C 1
ATOM 2491 O O . LEU A 1 317 ? 6.539 -14.795 -6.543 1.00 90.56 317 LEU A O 1
ATOM 2495 N N . SER A 1 318 ? 7.593 -15.084 -8.506 1.00 88.38 318 SER A N 1
ATOM 2496 C CA . SER A 1 318 ? 6.621 -16.003 -9.115 1.00 88.38 318 SER A CA 1
ATOM 2497 C C . SER A 1 318 ? 6.464 -17.310 -8.335 1.00 88.38 318 SER A C 1
ATOM 2499 O O . SER A 1 318 ? 5.339 -17.763 -8.125 1.00 88.38 318 SER A O 1
ATOM 2501 N N . GLU A 1 319 ? 7.568 -17.888 -7.852 1.00 87.81 319 GLU A N 1
ATOM 2502 C CA . GLU A 1 319 ? 7.565 -19.095 -7.018 1.00 87.81 319 GLU A CA 1
ATOM 2503 C C . GLU A 1 319 ? 6.889 -18.826 -5.664 1.00 87.81 319 GLU A C 1
ATOM 2505 O O . GLU A 1 319 ? 5.985 -19.555 -5.257 1.00 87.81 319 GLU A O 1
ATOM 2510 N N . LYS A 1 320 ? 7.245 -17.723 -4.988 1.00 85.69 320 LYS A N 1
ATOM 2511 C CA . LYS A 1 320 ? 6.648 -17.343 -3.692 1.00 85.69 320 LYS A CA 1
ATOM 2512 C C . LYS A 1 320 ? 5.184 -16.925 -3.798 1.00 85.69 320 LYS A C 1
ATOM 2514 O O . LYS A 1 320 ? 4.429 -17.103 -2.844 1.00 85.69 320 LYS A O 1
ATOM 2519 N N . ALA A 1 321 ? 4.791 -16.362 -4.936 1.00 82.69 321 ALA A N 1
ATOM 2520 C CA . ALA A 1 321 ? 3.407 -16.044 -5.251 1.00 82.69 321 ALA A CA 1
ATOM 2521 C C . ALA A 1 321 ? 2.616 -17.268 -5.755 1.00 82.69 321 ALA A C 1
ATOM 2523 O O . ALA A 1 321 ? 1.391 -17.204 -5.842 1.00 82.69 321 ALA A O 1
ATOM 2524 N N . ASN A 1 322 ? 3.288 -18.379 -6.087 1.00 80.81 322 ASN A N 1
ATOM 2525 C CA . ASN A 1 322 ? 2.686 -19.540 -6.744 1.00 80.81 322 ASN A CA 1
ATOM 2526 C C . ASN A 1 322 ? 1.790 -19.106 -7.926 1.00 80.81 322 ASN A C 1
ATOM 2528 O O . ASN A 1 322 ? 0.625 -19.507 -8.028 1.00 80.81 322 ASN A O 1
ATOM 2532 N N . PHE A 1 323 ? 2.309 -18.198 -8.767 1.00 81.38 323 PHE A N 1
ATOM 2533 C CA . PHE A 1 323 ? 1.576 -17.693 -9.929 1.00 81.38 323 PHE A CA 1
ATOM 2534 C C . PH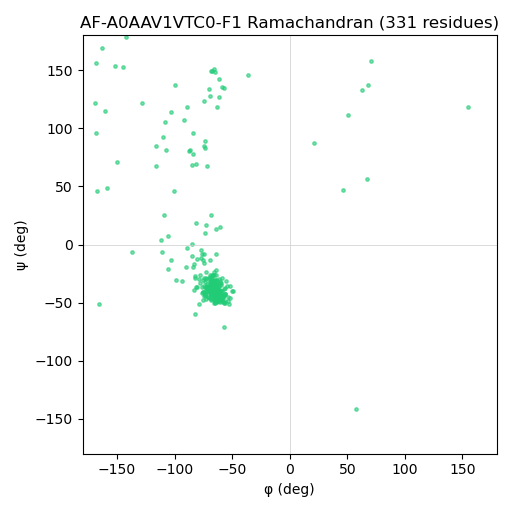E A 1 323 ? 1.211 -18.858 -10.850 1.00 81.38 323 PHE A C 1
ATOM 2536 O O . PHE A 1 323 ? 2.033 -19.730 -11.124 1.00 81.38 323 PHE A O 1
ATOM 2543 N N . LYS A 1 324 ? -0.035 -18.875 -11.335 1.00 74.75 324 LYS A N 1
ATOM 2544 C CA . LYS A 1 324 ? -0.490 -19.946 -12.216 1.00 74.75 324 LYS A CA 1
ATOM 2545 C C . LYS A 1 324 ? 0.109 -19.767 -13.612 1.00 74.75 324 LYS A C 1
ATOM 2547 O O . LYS A 1 324 ? -0.119 -18.735 -14.241 1.00 74.75 324 LYS A O 1
ATOM 2552 N N . ASP A 1 325 ? 0.816 -20.784 -14.101 1.00 74.94 325 ASP A N 1
ATOM 2553 C CA . ASP A 1 325 ? 1.382 -20.778 -15.450 1.00 74.94 325 ASP A CA 1
ATOM 2554 C C . ASP A 1 325 ? 0.299 -20.561 -16.523 1.00 74.94 325 ASP A C 1
ATOM 2556 O O . ASP A 1 325 ? -0.742 -21.231 -16.495 1.00 74.94 325 ASP A O 1
ATOM 2560 N N . PRO A 1 326 ? 0.534 -19.688 -17.523 1.00 64.50 326 PRO A N 1
ATOM 2561 C CA . PRO A 1 326 ? -0.461 -19.383 -18.553 1.00 64.50 326 PRO A CA 1
ATOM 2562 C C . PRO A 1 326 ? -0.807 -20.604 -19.422 1.00 64.50 326 PRO A C 1
ATOM 2564 O O . PRO A 1 326 ? -1.923 -20.710 -19.931 1.00 64.50 326 PRO A O 1
ATOM 2567 N N . TYR A 1 327 ? 0.120 -21.559 -19.547 1.00 61.66 327 TYR A N 1
ATOM 2568 C CA . TYR A 1 327 ? -0.085 -22.827 -20.252 1.00 61.66 327 TYR A CA 1
ATOM 2569 C C . TYR A 1 327 ? -0.991 -23.803 -19.481 1.00 61.66 327 TYR A C 1
ATOM 2571 O O . TYR A 1 327 ? -1.741 -24.560 -20.091 1.00 61.66 327 TYR A O 1
ATOM 2579 N N . ASP A 1 328 ? -1.013 -23.742 -18.147 1.00 59.53 328 ASP A N 1
ATOM 2580 C CA . ASP A 1 328 ? -1.880 -24.588 -17.312 1.00 59.53 328 ASP A CA 1
ATOM 2581 C C . ASP A 1 328 ? -3.349 -24.101 -17.308 1.00 59.53 328 ASP A C 1
ATOM 2583 O O . ASP A 1 328 ? -4.250 -24.720 -16.737 1.00 59.53 328 ASP A O 1
ATOM 2587 N N . GLN A 1 329 ? -3.618 -22.960 -17.953 1.00 55.56 329 GLN A N 1
ATOM 2588 C CA . GLN A 1 329 ? -4.955 -22.393 -18.130 1.00 55.56 329 GLN A CA 1
ATOM 2589 C C . GLN A 1 329 ? -5.528 -22.609 -19.544 1.00 55.56 329 GLN A C 1
ATOM 2591 O O . GLN A 1 329 ? -6.736 -22.455 -19.727 1.00 55.56 329 GLN A O 1
ATOM 2596 N N . SER A 1 330 ? -4.708 -23.010 -20.526 1.00 54.91 330 SER A N 1
ATOM 2597 C CA . SER A 1 330 ? -5.164 -23.398 -21.873 1.00 54.91 330 SER A CA 1
ATOM 2598 C C . SER A 1 330 ? -5.479 -24.892 -22.011 1.00 54.91 330 SER A C 1
ATOM 2600 O O . SER A 1 330 ? -6.240 -25.260 -22.896 1.00 54.91 330 SER A O 1
ATOM 2602 N N . VAL A 1 331 ? -4.974 -25.745 -21.111 1.00 55.50 331 VAL A N 1
ATOM 2603 C CA . VAL A 1 331 ? -5.321 -27.184 -21.030 1.00 55.50 331 VAL A CA 1
ATOM 2604 C C . VAL A 1 331 ? -6.717 -27.424 -20.415 1.00 55.50 331 VAL A C 1
ATOM 2606 O O . VAL A 1 331 ? -7.267 -28.518 -20.511 1.00 55.50 331 VAL A O 1
ATOM 2609 N N . LEU A 1 332 ? -7.315 -26.399 -19.795 1.00 55.03 332 LEU A N 1
ATOM 2610 C CA . LEU A 1 332 ? -8.596 -26.459 -19.072 1.00 55.03 332 LEU A CA 1
ATOM 2611 C C . LEU A 1 332 ? -9.749 -25.720 -19.790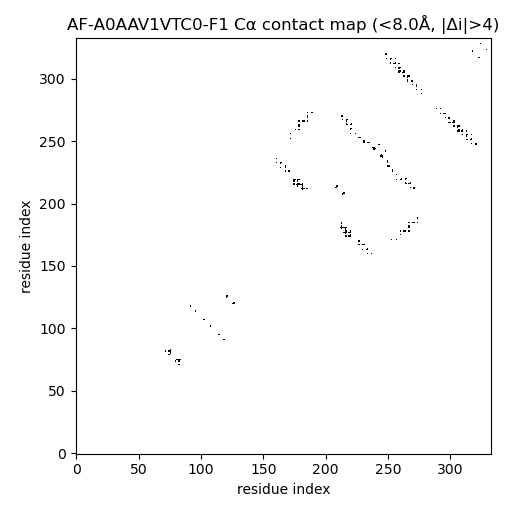 1.00 55.03 332 LEU A C 1
ATOM 2613 O O . LEU A 1 332 ? -10.673 -25.246 -19.124 1.00 55.03 332 LEU A O 1
ATOM 2617 N N . ARG A 1 333 ? -9.692 -25.571 -21.121 1.00 40.75 333 ARG A N 1
ATOM 2618 C CA . ARG A 1 333 ? -10.708 -24.868 -21.925 1.00 40.75 333 ARG A CA 1
ATOM 2619 C C . ARG A 1 333 ? -11.012 -25.589 -23.236 1.00 40.75 333 ARG A C 1
ATOM 2621 O O . ARG A 1 333 ? -10.042 -26.035 -23.879 1.00 40.75 333 ARG A O 1
#

InterPro domains:
  IPR020966 Aluminum-activated malate transporter [PF11744] (74-166)
  IPR020966 Aluminum-activated malate transporter [PF11744] (167-281)

Sequence (333 aa):
MAKRVESFGRVGSLRQSFLEKGKERFLKKENADFGLNNVDGDNNVANLSLLDALSYRVVRFRNGLQEFVSKLYEMGRNDPRKVMFAGKAGLSLAIVSLFIFIKEEQLSKYSIWAILTVVVVFEFSIGATLNKGFNRALGTVCAGVLALGIAELSVFVGGALDELIIDLHKLVVKNFNGVATSLEGCVNGYLKCVEYERVPSKILLYQASDDPLYRGYRTAVQSSSQEETLVDFALWEPPHGPYKKFNYPWKSYIKVSGALRHCAFMVMAMHGCILSEIQPESKVYESASSLSLATFTSLLIEFVARLQNLVHEFQDLSEKANFKDPYDQSVLR

Mean predicted aligned error: 20.62 Å